Protein AF-A0A1H3DHN5-F1 (afdb_monomer_lite)

Foldseek 3Di:
DDDDDDDDDDDDDDDDDDDPDDDDDDDDDDDDDDDDDDDDDDPPPPPPPPDPDPPPPPPPPPPPPCPPQVVLLVVLLVVLLVLLCVVLVDDDDPCLCQLQVLLVCVVVVHDQADCLALNSVSSVVLVVVCVVVVLVVVDPDSSNSSSVVLSVLLSLLLVLQLLLCVLVVHGSNRSSVSSNVSSVVCVPDPCSVSSALLSLLSNLQSQLSSLLSDPDHDVVSVVSSVVSNVSSCSNPVCVLQVVLQVVLVCLCVCVNPVPDDNVVSNVSSVVSNVVSVVSVVPDDD

Structure (mmCIF, N/CA/C/O backbone):
data_AF-A0A1H3DHN5-F1
#
_entry.id   AF-A0A1H3DHN5-F1
#
loop_
_atom_site.group_PDB
_atom_site.id
_atom_site.type_symbol
_atom_site.label_atom_id
_atom_site.label_alt_id
_atom_site.label_comp_id
_atom_site.label_asym_id
_atom_site.label_entity_id
_atom_site.label_seq_id
_atom_site.pdbx_PDB_ins_code
_atom_site.Cartn_x
_atom_site.Cartn_y
_atom_site.Cartn_z
_atom_site.occupancy
_atom_site.B_iso_or_equiv
_atom_site.auth_seq_id
_atom_site.auth_comp_id
_atom_site.auth_asym_id
_atom_site.auth_atom_id
_atom_site.pdbx_PDB_model_num
ATOM 1 N N . MET A 1 1 ? -27.569 25.143 59.010 1.00 43.50 1 MET A N 1
ATOM 2 C CA . MET A 1 1 ? -27.867 25.006 60.448 1.00 43.50 1 MET A CA 1
ATOM 3 C C . MET A 1 1 ? -28.011 23.512 60.723 1.00 43.50 1 MET A C 1
ATOM 5 O O . MET A 1 1 ? -28.915 22.921 60.146 1.00 43.50 1 MET A O 1
ATOM 9 N N . PRO A 1 2 ? -27.039 22.881 61.400 1.00 52.53 2 PRO A N 1
ATOM 10 C CA . PRO A 1 2 ? -26.996 21.437 61.635 1.00 52.53 2 PRO A CA 1
ATOM 11 C C . PRO A 1 2 ? -27.651 21.083 62.979 1.00 52.53 2 PRO A C 1
ATOM 13 O O . PRO A 1 2 ? -27.527 21.869 63.912 1.00 52.53 2 PRO A O 1
ATOM 16 N N . ASP A 1 3 ? -28.270 19.905 63.101 1.00 43.44 3 ASP A N 1
ATOM 17 C CA . ASP A 1 3 ? -28.419 19.248 64.408 1.00 43.44 3 ASP A CA 1
ATOM 18 C C . ASP A 1 3 ? -28.458 17.701 64.272 1.00 43.44 3 ASP A C 1
ATOM 20 O O . ASP A 1 3 ? -28.951 17.201 63.255 1.00 43.44 3 ASP A O 1
ATOM 24 N N . PRO A 1 4 ? -27.874 16.939 65.224 1.00 61.16 4 PRO A N 1
ATOM 25 C CA . PRO A 1 4 ? -27.424 15.561 65.055 1.00 61.16 4 PRO A CA 1
ATOM 26 C C . PRO A 1 4 ? -28.148 14.542 65.972 1.00 61.16 4 PRO A C 1
ATOM 28 O O . PRO A 1 4 ? -28.959 14.896 66.815 1.00 61.16 4 PRO A O 1
ATOM 31 N N . ARG A 1 5 ? -27.698 13.277 65.888 1.00 46.41 5 ARG A N 1
ATOM 32 C CA . ARG A 1 5 ? -27.786 12.192 66.900 1.00 46.41 5 ARG A CA 1
ATOM 33 C C . ARG A 1 5 ? -29.125 11.458 67.098 1.00 46.41 5 ARG A C 1
ATOM 35 O O . ARG A 1 5 ? -29.987 11.887 67.845 1.00 46.41 5 ARG A O 1
ATOM 42 N N . ALA A 1 6 ? -29.144 10.212 66.623 1.00 52.75 6 ALA A N 1
ATOM 43 C CA . ALA A 1 6 ? -29.396 8.992 67.411 1.00 52.75 6 ALA A CA 1
ATOM 44 C C . ALA A 1 6 ? -28.904 7.817 66.535 1.00 52.75 6 ALA A C 1
ATOM 46 O O . ALA A 1 6 ? -29.265 7.739 65.371 1.00 52.75 6 ALA A O 1
ATOM 47 N N . GLY A 1 7 ? -27.961 6.955 66.915 1.00 46.00 7 GLY A N 1
ATOM 48 C CA . GLY A 1 7 ? -27.836 6.266 68.192 1.00 46.00 7 GLY A CA 1
ATOM 49 C C . GLY A 1 7 ? -28.363 4.838 68.018 1.00 46.00 7 GLY A C 1
ATOM 50 O O . GLY A 1 7 ? -29.444 4.539 68.503 1.00 46.00 7 GLY A O 1
ATOM 51 N N . VAL A 1 8 ? -27.640 3.975 67.291 1.00 57.59 8 VAL A N 1
ATOM 52 C CA . VAL A 1 8 ? -27.945 2.534 67.218 1.00 57.59 8 VAL A CA 1
ATOM 53 C C . VAL A 1 8 ? -26.717 1.770 67.688 1.00 57.59 8 VAL A C 1
ATOM 55 O O . VAL A 1 8 ? -25.696 1.689 67.008 1.00 57.59 8 VAL A O 1
ATOM 58 N N . THR A 1 9 ? -26.820 1.294 68.922 1.00 57.09 9 THR A N 1
ATOM 59 C CA . THR A 1 9 ? -25.839 0.488 69.637 1.00 57.09 9 THR A CA 1
ATOM 60 C C . THR A 1 9 ? -25.905 -0.978 69.219 1.00 57.09 9 THR A C 1
ATOM 62 O O . THR A 1 9 ? -26.956 -1.500 68.854 1.00 57.09 9 THR A O 1
ATOM 65 N N . ALA A 1 10 ? -24.739 -1.614 69.297 1.00 49.34 10 ALA A N 1
ATOM 66 C CA . ALA A 1 10 ? -24.429 -2.984 68.928 1.00 49.34 10 ALA A CA 1
ATOM 67 C C . ALA A 1 10 ? -25.318 -4.050 69.592 1.00 49.34 10 ALA A C 1
ATOM 69 O O . ALA A 1 10 ? -25.600 -3.987 70.787 1.00 49.34 10 ALA A O 1
ATOM 70 N N . SER A 1 11 ? -25.667 -5.078 68.813 1.00 54.75 11 SER A N 1
ATOM 71 C CA . SER A 1 11 ? -26.186 -6.355 69.304 1.00 54.75 11 SER A CA 1
ATOM 72 C C . SER A 1 11 ? -25.097 -7.413 69.129 1.00 54.75 11 SER A C 1
ATOM 74 O O . SER A 1 11 ? -24.808 -7.867 68.023 1.00 54.75 11 SER A O 1
ATOM 76 N N . THR A 1 12 ? -24.437 -7.735 70.238 1.00 50.50 12 THR A N 1
ATOM 77 C CA . THR A 1 12 ? -23.421 -8.781 70.356 1.00 50.50 12 THR A CA 1
ATOM 78 C C . THR A 1 12 ? -24.142 -10.095 70.648 1.00 50.50 12 THR A C 1
ATOM 80 O O . THR A 1 12 ? -24.482 -10.375 71.795 1.00 50.50 12 THR A O 1
ATOM 83 N N . ALA A 1 13 ? -24.428 -10.883 69.613 1.00 54.12 13 ALA A N 1
ATOM 84 C CA . ALA A 1 13 ? -24.977 -12.227 69.771 1.00 54.12 13 ALA A CA 1
ATOM 85 C C . ALA A 1 13 ? -23.841 -13.196 70.140 1.00 54.12 13 ALA A C 1
ATOM 87 O O . ALA A 1 13 ? -22.987 -13.515 69.311 1.00 54.12 13 ALA A O 1
ATOM 88 N N . GLY A 1 14 ? -23.804 -13.614 71.407 1.00 56.34 14 GLY A N 1
ATOM 89 C CA . GLY A 1 14 ? -22.972 -14.725 71.865 1.00 56.34 14 GLY A CA 1
ATOM 90 C C . GLY A 1 14 ? -23.537 -16.064 71.366 1.00 56.34 14 GLY A C 1
ATOM 91 O O . GLY A 1 14 ? -24.757 -16.194 71.271 1.00 56.34 14 GLY A O 1
ATOM 92 N N . PRO A 1 15 ? -22.689 -17.046 71.016 1.00 67.00 15 PRO A N 1
ATOM 93 C CA . PRO A 1 15 ? -23.151 -18.358 70.580 1.00 67.00 15 PRO A CA 1
ATOM 94 C C . PRO A 1 15 ? -23.730 -19.168 71.748 1.00 67.00 15 PRO A C 1
ATOM 96 O O . PRO A 1 15 ? -23.136 -19.243 72.825 1.00 67.00 15 PRO A O 1
ATOM 99 N N . ASP A 1 16 ? -24.886 -19.777 71.487 1.00 61.75 16 ASP A N 1
ATOM 100 C CA . ASP A 1 16 ? -25.610 -20.679 72.380 1.00 61.75 16 ASP A CA 1
ATOM 101 C C . ASP A 1 16 ? -24.752 -21.867 72.863 1.00 61.75 16 ASP A C 1
ATOM 103 O O . ASP A 1 16 ? -23.950 -22.419 72.098 1.00 61.75 16 ASP A O 1
ATOM 107 N N . PRO A 1 17 ? -24.943 -22.318 74.116 1.00 68.56 17 PRO A N 1
ATOM 108 C CA . PRO A 1 17 ? -24.326 -23.530 74.634 1.00 68.56 17 PRO A CA 1
ATOM 109 C C . PRO A 1 17 ? -24.887 -24.784 73.943 1.00 68.56 17 PRO A C 1
ATOM 111 O O . PRO A 1 17 ? -26.095 -24.967 73.804 1.00 68.56 17 PRO A O 1
ATOM 114 N N . LEU A 1 18 ? -23.980 -25.671 73.528 1.00 68.62 18 LEU A N 1
ATOM 115 C CA . LEU A 1 18 ? -24.297 -26.955 72.903 1.00 68.62 18 LEU A CA 1
ATOM 116 C C . LEU A 1 18 ? -25.077 -27.892 73.852 1.00 68.62 18 LEU A C 1
ATOM 118 O O . LEU A 1 18 ? -24.839 -27.885 75.062 1.00 68.62 18 LEU A O 1
ATOM 122 N N . PRO A 1 19 ? -25.967 -28.743 73.308 1.00 69.00 19 PRO A N 1
ATOM 123 C CA . PRO A 1 19 ? -26.781 -29.672 74.084 1.00 69.00 19 PRO A CA 1
ATOM 124 C C . PRO A 1 19 ? -25.952 -30.806 74.725 1.00 69.00 19 PRO A C 1
ATOM 126 O O . PRO A 1 19 ? -25.008 -31.314 74.112 1.00 69.00 19 PRO A O 1
ATOM 129 N N . PRO A 1 20 ? -26.320 -31.259 75.938 1.00 58.81 20 PRO A N 1
ATOM 130 C CA . PRO A 1 20 ? -25.684 -32.390 76.604 1.00 58.81 20 PRO A CA 1
ATOM 131 C C . PRO A 1 20 ? -26.164 -33.710 75.982 1.00 58.81 20 PRO A C 1
ATOM 133 O O . PRO A 1 20 ? -27.366 -33.933 75.858 1.00 58.81 20 PRO A O 1
ATOM 136 N N . GLY A 1 21 ? -25.239 -34.604 75.613 1.00 63.56 21 GLY A N 1
ATOM 137 C CA . GLY A 1 21 ? -25.619 -35.961 75.190 1.00 63.56 21 GLY A CA 1
ATOM 138 C C . GLY A 1 21 ? -24.705 -36.706 74.217 1.00 63.56 21 GLY A C 1
ATOM 139 O O . GLY A 1 21 ? -25.134 -37.726 73.687 1.00 63.56 21 GLY A O 1
ATOM 140 N N . LEU A 1 22 ? -23.472 -36.260 73.956 1.00 61.62 22 LEU A N 1
ATOM 141 C CA . LEU A 1 22 ? -22.560 -37.055 73.127 1.00 61.62 22 LEU A CA 1
ATOM 142 C C . LEU A 1 22 ? -21.873 -38.160 73.954 1.00 61.62 22 LEU A C 1
ATOM 144 O O . LEU A 1 22 ? -21.383 -37.882 75.052 1.00 61.62 22 LEU A O 1
ATOM 148 N N . PRO A 1 23 ? -21.829 -39.407 73.449 1.00 59.47 23 PRO A N 1
ATOM 149 C CA . PRO A 1 23 ? -21.189 -40.523 74.132 1.00 59.47 23 PRO A CA 1
ATOM 150 C C . PRO A 1 23 ? -19.688 -40.273 74.298 1.00 59.47 23 PRO A C 1
ATOM 152 O O . PRO A 1 23 ? -18.987 -39.880 73.365 1.00 59.47 23 PRO A O 1
ATOM 155 N N . GLN A 1 24 ? -19.206 -40.512 75.515 1.00 57.47 24 GLN A N 1
ATOM 156 C CA . GLN A 1 24 ? -17.802 -40.415 75.889 1.00 57.47 24 GLN A CA 1
ATOM 157 C C . GLN A 1 24 ? -16.982 -41.436 75.087 1.00 57.47 24 GLN A C 1
ATOM 159 O O . GLN A 1 24 ? -17.184 -42.643 75.211 1.00 57.47 24 GLN A O 1
ATOM 164 N N . TYR A 1 25 ? -16.052 -40.952 74.263 1.00 59.94 25 TYR A N 1
ATOM 165 C CA . TYR A 1 25 ? -15.060 -41.788 73.594 1.00 59.94 25 TYR A CA 1
ATOM 166 C C . TYR A 1 25 ? -14.040 -42.271 74.631 1.00 59.94 25 TYR A C 1
ATOM 168 O O . TYR A 1 25 ? -13.183 -41.510 75.083 1.00 59.94 25 TYR A O 1
ATOM 176 N N . THR A 1 26 ? -14.147 -43.532 75.038 1.00 56.69 26 THR A N 1
ATOM 177 C CA . THR A 1 26 ? -13.128 -44.212 75.838 1.00 56.69 26 THR A CA 1
ATOM 178 C C . THR A 1 26 ? -11.953 -44.604 74.935 1.00 56.69 26 THR A C 1
ATOM 180 O O . THR A 1 26 ? -12.154 -45.273 73.918 1.00 56.69 26 THR A O 1
ATOM 183 N N . PRO A 1 27 ? -10.709 -44.216 75.269 1.00 54.19 27 PRO A N 1
ATOM 184 C CA . PRO A 1 27 ? -9.545 -44.617 74.495 1.00 54.19 27 PRO A CA 1
ATOM 185 C C . PRO A 1 27 ? -9.319 -46.119 74.686 1.00 54.19 27 PRO A C 1
ATOM 187 O O . PRO A 1 27 ? -9.024 -46.596 75.782 1.00 54.19 27 PRO A O 1
ATOM 190 N N . ARG A 1 28 ? -9.487 -46.884 73.606 1.00 54.06 28 ARG A N 1
ATOM 191 C CA . ARG A 1 28 ? -9.198 -48.317 73.582 1.00 54.06 28 ARG A CA 1
ATOM 192 C C . ARG A 1 28 ? -7.684 -48.503 73.641 1.00 54.06 28 ARG A C 1
ATOM 194 O O . ARG A 1 28 ? -6.979 -48.179 72.688 1.00 54.06 28 ARG A O 1
ATOM 201 N N . HIS A 1 29 ? -7.203 -48.996 74.778 1.00 51.88 29 HIS A N 1
ATOM 202 C CA . HIS A 1 29 ? -5.819 -49.407 74.965 1.00 51.88 29 HIS A CA 1
ATOM 203 C C . HIS A 1 29 ? -5.394 -50.398 73.874 1.00 51.88 29 HIS A C 1
ATOM 205 O O . HIS A 1 29 ? -6.105 -51.353 73.561 1.00 51.88 29 HIS A O 1
ATOM 211 N N . ALA A 1 30 ? -4.233 -50.108 73.292 1.00 52.69 30 ALA A N 1
ATOM 212 C CA . ALA A 1 30 ? -3.601 -50.834 72.207 1.00 52.69 30 ALA A CA 1
ATOM 213 C C . ALA A 1 30 ? -3.297 -52.292 72.583 1.00 52.69 30 ALA A C 1
ATOM 215 O O . ALA A 1 30 ? -2.633 -52.550 73.587 1.00 52.69 30 ALA A O 1
ATOM 216 N N . GLN A 1 31 ? -3.720 -53.231 71.733 1.00 54.16 31 GLN A N 1
ATOM 217 C CA . GLN A 1 31 ? -3.047 -54.521 71.605 1.00 54.16 31 GLN A CA 1
ATOM 218 C C . GLN A 1 31 ? -1.991 -54.409 70.494 1.00 54.16 31 GLN A C 1
ATOM 220 O O . GLN A 1 31 ? -2.316 -53.905 69.418 1.00 54.16 31 GLN A O 1
ATOM 225 N N . PRO A 1 32 ? -0.742 -54.843 70.735 1.00 61.03 32 PRO A N 1
ATOM 226 C CA . PRO A 1 32 ? 0.283 -54.912 69.707 1.00 61.03 32 PRO A CA 1
ATOM 227 C C . PRO A 1 32 ? 0.051 -56.160 68.848 1.00 61.03 32 PRO A C 1
ATOM 229 O O . PRO A 1 32 ? 0.074 -57.280 69.353 1.00 61.03 32 PRO A O 1
ATOM 232 N N . GLU A 1 33 ? -0.166 -55.956 67.554 1.00 50.19 33 GLU A N 1
ATOM 233 C CA . GLU A 1 33 ? -0.266 -57.015 66.548 1.00 50.19 33 GLU A CA 1
ATOM 234 C C . GLU A 1 33 ? 0.621 -56.681 65.333 1.00 50.19 33 GLU A C 1
ATOM 236 O O . GLU A 1 33 ? 1.046 -55.534 65.170 1.00 50.19 33 GLU A O 1
ATOM 241 N N . PRO A 1 34 ? 1.013 -57.706 64.562 1.00 57.94 34 PRO A N 1
ATOM 242 C CA . PRO A 1 34 ? 2.409 -58.019 64.292 1.00 57.94 34 PRO A CA 1
ATOM 243 C C . PRO A 1 34 ? 2.973 -57.305 63.063 1.00 57.94 34 PRO A C 1
ATOM 245 O O . PRO A 1 34 ? 2.265 -56.975 62.117 1.00 57.94 34 PRO A O 1
ATOM 248 N N . GLU A 1 35 ? 4.289 -57.114 63.102 1.00 57.62 35 GLU A N 1
ATOM 249 C CA . GLU A 1 35 ? 5.120 -56.470 62.090 1.00 57.62 35 GLU A CA 1
ATOM 250 C C . GLU A 1 35 ? 4.892 -57.069 60.681 1.00 57.62 35 GLU A C 1
ATOM 252 O O . GLU A 1 35 ? 5.218 -58.239 60.443 1.00 57.62 35 GLU A O 1
ATOM 257 N N . PRO A 1 36 ? 4.321 -56.301 59.730 1.00 63.19 36 PRO A N 1
ATOM 258 C CA . PRO A 1 36 ? 4.133 -56.760 58.366 1.00 63.19 36 PRO A CA 1
ATOM 259 C C . PRO A 1 36 ? 5.463 -56.712 57.609 1.00 63.19 36 PRO A C 1
ATOM 261 O O . PRO A 1 36 ? 6.105 -55.673 57.454 1.00 63.19 36 PRO A O 1
ATOM 264 N N . LYS A 1 37 ? 5.854 -57.888 57.129 1.00 61.03 37 LYS A N 1
ATOM 265 C CA . LYS A 1 37 ? 6.964 -58.143 56.211 1.00 61.03 37 LYS A CA 1
ATOM 266 C C . LYS A 1 37 ? 6.849 -57.214 54.983 1.00 61.03 37 LYS A C 1
ATOM 268 O O . LYS A 1 37 ? 5.757 -57.113 54.429 1.00 61.03 37 LYS A O 1
ATOM 273 N N . PRO A 1 38 ? 7.924 -56.536 54.538 1.00 64.88 38 PRO A N 1
ATOM 274 C CA . PRO A 1 38 ? 7.859 -55.651 53.381 1.00 64.88 38 PRO A CA 1
ATOM 275 C C . PRO A 1 38 ? 7.698 -56.478 52.103 1.00 64.88 38 PRO A C 1
ATOM 277 O O . PRO A 1 38 ? 8.661 -57.042 51.579 1.00 64.88 38 PRO A O 1
ATOM 280 N N . ASP A 1 39 ? 6.462 -56.559 51.619 1.00 61.56 39 ASP A N 1
ATOM 281 C CA . ASP A 1 39 ? 6.151 -57.096 50.305 1.00 61.56 39 ASP A CA 1
ATOM 282 C C . ASP A 1 39 ? 6.712 -56.162 49.226 1.00 61.56 39 ASP A C 1
ATOM 284 O O . ASP A 1 39 ? 6.549 -54.939 49.255 1.00 61.56 39 ASP A O 1
ATOM 288 N N . ALA A 1 40 ? 7.429 -56.765 48.281 1.00 64.50 40 ALA A N 1
ATOM 289 C CA . ALA A 1 40 ? 7.995 -56.100 47.119 1.00 64.50 40 ALA A CA 1
ATOM 290 C C . ALA A 1 40 ? 6.915 -55.318 46.339 1.00 64.50 40 ALA A C 1
ATOM 292 O O . ALA A 1 40 ? 5.766 -55.763 46.275 1.00 64.50 40 ALA A O 1
ATOM 293 N N . PRO A 1 41 ? 7.263 -54.180 45.704 1.00 59.59 41 PRO A N 1
ATOM 294 C CA . PRO A 1 41 ? 6.302 -53.376 44.961 1.00 59.59 41 PRO A CA 1
ATOM 295 C C . PRO A 1 41 ? 5.650 -54.204 43.847 1.00 59.59 41 PRO A C 1
ATOM 297 O O . PRO A 1 41 ? 6.301 -54.650 42.900 1.00 59.59 41 PRO A O 1
ATOM 300 N N . SER A 1 42 ? 4.341 -54.400 43.990 1.00 54.78 42 SER A N 1
ATOM 301 C CA . SER A 1 42 ? 3.471 -55.028 43.006 1.00 54.78 42 SER A CA 1
ATOM 302 C C . SER A 1 42 ? 3.491 -54.224 41.704 1.00 54.78 42 SER A C 1
ATOM 304 O O . SER A 1 42 ? 3.083 -53.066 41.654 1.00 54.78 42 SER A O 1
ATOM 306 N N . VAL A 1 43 ? 3.942 -54.859 40.623 1.00 59.66 43 VAL A N 1
ATOM 307 C CA . VAL A 1 43 ? 4.007 -54.302 39.256 1.00 59.66 43 VAL A CA 1
ATOM 308 C C . VAL A 1 43 ? 2.602 -54.162 38.625 1.00 59.66 43 VAL A C 1
ATOM 310 O O . VAL A 1 43 ? 2.461 -53.774 37.468 1.00 59.66 43 VAL A O 1
ATOM 313 N N . ALA A 1 44 ? 1.533 -54.448 39.376 1.00 56.06 44 ALA A N 1
ATOM 314 C CA . ALA A 1 44 ? 0.154 -54.426 38.888 1.00 56.06 44 ALA A CA 1
ATOM 315 C C . ALA A 1 44 ? -0.506 -53.028 38.872 1.00 56.06 44 ALA A C 1
ATOM 317 O O . ALA A 1 44 ? -1.556 -52.873 38.253 1.00 56.06 44 ALA A O 1
ATOM 318 N N . ASP A 1 45 ? 0.120 -52.000 39.458 1.00 51.31 45 ASP A N 1
ATOM 319 C CA . ASP A 1 45 ? -0.430 -50.630 39.516 1.00 51.31 45 ASP A CA 1
ATOM 320 C C . ASP A 1 45 ? -0.005 -49.711 38.354 1.00 51.31 45 ASP A C 1
ATOM 322 O O . ASP A 1 45 ? -0.212 -48.498 38.384 1.00 51.31 45 ASP A O 1
ATOM 326 N N . LEU A 1 46 ? 0.507 -50.271 37.255 1.00 53.91 46 LEU A N 1
ATOM 327 C CA . LEU A 1 46 ? 0.640 -49.547 35.983 1.00 53.91 46 LEU A CA 1
ATOM 328 C C . LEU A 1 46 ? -0.645 -49.632 35.146 1.00 53.91 46 LEU A C 1
ATOM 330 O O . LEU A 1 46 ? -0.594 -49.783 33.927 1.00 53.91 46 LEU A O 1
ATOM 334 N N . SER A 1 47 ? -1.810 -49.515 35.784 1.00 57.28 47 SER A N 1
ATOM 335 C CA . SER A 1 47 ? -3.036 -49.177 35.063 1.00 57.28 47 SER A CA 1
ATOM 336 C C . SER A 1 47 ? -3.006 -47.672 34.792 1.00 57.28 47 SER A C 1
ATOM 338 O O . SER A 1 47 ? -3.143 -46.888 35.732 1.00 57.28 47 SER A O 1
ATOM 340 N N . PRO A 1 48 ? -2.795 -47.218 33.542 1.00 57.34 48 PRO A N 1
ATOM 341 C CA . PRO A 1 48 ? -2.805 -45.799 33.245 1.00 57.34 48 PRO A CA 1
ATOM 342 C C . PRO A 1 48 ? -4.201 -45.269 33.558 1.00 57.34 48 PRO A C 1
ATOM 344 O O . PRO A 1 48 ? -5.161 -45.598 32.860 1.00 57.34 48 PRO A O 1
ATOM 347 N N . SER A 1 49 ? -4.304 -44.452 34.608 1.00 58.72 49 SER A N 1
ATOM 348 C CA . SER A 1 49 ? -5.480 -43.640 34.901 1.00 58.72 49 SER A CA 1
ATOM 349 C C . SER A 1 49 ? -5.987 -43.037 33.599 1.00 58.72 49 SER A C 1
ATOM 351 O O . SER A 1 49 ? -5.347 -42.163 33.007 1.00 58.72 49 SER A O 1
ATOM 353 N N . ALA A 1 50 ? -7.134 -43.533 33.136 1.00 62.16 50 ALA A N 1
ATOM 354 C CA . ALA A 1 50 ? -7.862 -43.012 31.993 1.00 62.16 50 ALA A CA 1
ATOM 355 C C . ALA A 1 50 ? -8.486 -41.665 32.384 1.00 62.16 50 ALA A C 1
ATOM 357 O O . ALA A 1 50 ? -9.702 -41.500 32.437 1.00 62.16 50 ALA A O 1
ATOM 358 N N . GLY A 1 51 ? -7.632 -40.687 32.691 1.00 62.12 51 GLY A N 1
ATOM 359 C CA . GLY A 1 51 ? -8.021 -39.294 32.755 1.00 62.12 51 GLY A CA 1
ATOM 360 C C . GLY A 1 51 ? -8.608 -38.890 31.399 1.00 62.12 51 GLY A C 1
ATOM 361 O O . GLY A 1 51 ? -8.198 -39.439 30.366 1.00 62.12 51 GLY A O 1
ATOM 362 N N . PRO A 1 52 ? -9.568 -37.953 31.361 1.00 62.25 52 PRO A N 1
ATOM 363 C CA . PRO A 1 52 ? -10.119 -37.457 30.111 1.00 62.25 52 PRO A CA 1
ATOM 364 C C . PRO A 1 52 ? -8.970 -36.966 29.232 1.00 62.25 52 PRO A C 1
ATOM 366 O O . PRO A 1 52 ? -8.369 -35.926 29.502 1.00 62.25 52 PRO A O 1
ATOM 369 N N . ARG A 1 53 ? -8.628 -37.732 28.189 1.00 61.16 53 ARG A N 1
ATOM 370 C CA . ARG A 1 53 ? -7.631 -37.301 27.209 1.00 61.16 53 ARG A CA 1
ATOM 371 C C . ARG A 1 53 ? -8.091 -35.937 26.691 1.00 61.16 53 ARG A C 1
ATOM 373 O O . ARG A 1 53 ? -9.240 -35.853 26.241 1.00 61.16 53 ARG A O 1
ATOM 380 N N . PRO A 1 54 ? -7.258 -34.882 26.743 1.00 56.75 54 PRO A N 1
ATOM 381 C CA . PRO A 1 54 ? -7.604 -33.602 26.154 1.00 56.75 54 PRO A CA 1
ATOM 382 C C . PRO A 1 54 ? -7.843 -33.845 24.668 1.00 56.75 54 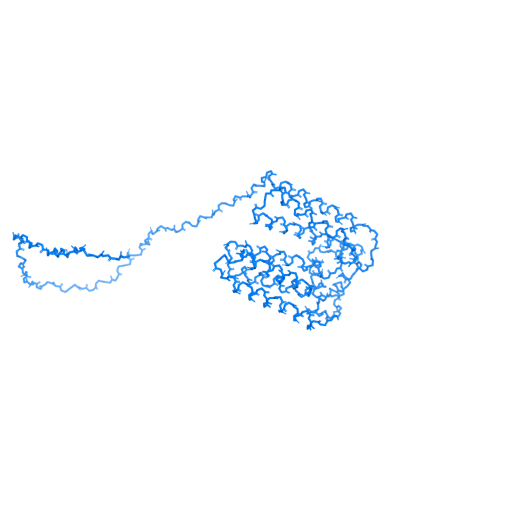PRO A C 1
ATOM 384 O O . PRO A 1 54 ? -6.920 -34.046 23.880 1.00 56.75 54 PRO A O 1
ATOM 387 N N . ARG A 1 55 ? -9.121 -33.907 24.284 1.00 57.62 55 ARG A N 1
ATOM 388 C CA . ARG A 1 55 ? -9.526 -33.958 22.887 1.00 57.62 55 ARG A CA 1
ATOM 389 C C . ARG A 1 55 ? -9.114 -32.614 22.316 1.00 57.62 55 ARG A C 1
ATOM 391 O O . ARG A 1 55 ? -9.834 -31.628 22.473 1.00 57.62 55 ARG A O 1
ATOM 398 N N . HIS A 1 56 ? -7.944 -32.574 21.682 1.00 49.62 56 HIS A N 1
ATOM 399 C CA . HIS A 1 56 ? -7.586 -31.523 20.747 1.00 49.62 56 HIS A CA 1
ATOM 400 C C . HIS A 1 56 ? -8.673 -31.518 19.679 1.00 49.62 56 HIS A C 1
ATOM 402 O O . HIS A 1 56 ? -8.651 -32.280 18.715 1.00 49.62 56 HIS A O 1
ATOM 408 N N . ARG A 1 57 ? -9.694 -30.694 19.918 1.00 52.25 57 ARG A N 1
ATOM 409 C CA . ARG A 1 57 ? -10.733 -30.366 18.961 1.00 52.25 57 ARG A CA 1
ATOM 410 C C . ARG A 1 57 ? -9.992 -29.590 17.884 1.00 52.25 57 ARG A C 1
ATOM 412 O O . ARG A 1 57 ? -9.837 -28.376 17.991 1.00 52.25 57 ARG A O 1
ATOM 419 N N . ALA A 1 58 ? -9.452 -30.315 16.907 1.00 52.06 58 ALA A N 1
ATOM 420 C CA . ALA A 1 58 ? -9.064 -29.757 15.630 1.00 52.06 58 ALA A CA 1
ATOM 421 C C . ALA A 1 58 ? -10.323 -29.054 15.128 1.00 52.06 58 ALA A C 1
ATOM 423 O O . ALA A 1 58 ? -11.290 -29.694 14.712 1.00 52.06 58 ALA A O 1
ATOM 424 N N . GLY A 1 59 ? -10.381 -27.742 15.361 1.00 51.28 59 GLY A N 1
ATOM 425 C CA . GLY A 1 59 ? -11.483 -26.910 14.932 1.00 51.28 59 GLY A CA 1
ATOM 426 C C . GLY A 1 59 ? -11.558 -27.096 13.435 1.00 51.28 59 GLY A C 1
ATOM 427 O O . GLY A 1 59 ? -10.647 -26.662 12.735 1.00 51.28 59 GLY A O 1
ATOM 428 N N . GLY A 1 60 ? -12.585 -27.819 12.980 1.00 43.94 60 GLY A N 1
ATOM 429 C CA . GLY A 1 60 ? -12.801 -28.077 11.568 1.00 43.94 60 GLY A CA 1
ATOM 430 C C . GLY A 1 60 ? -12.631 -26.763 10.830 1.00 43.94 60 GLY A C 1
ATOM 431 O O . GLY A 1 60 ? -13.269 -25.767 11.189 1.00 43.94 60 GLY A O 1
ATOM 432 N N . SER A 1 61 ? -11.704 -26.746 9.876 1.00 53.84 61 SER A N 1
ATOM 433 C CA . SER A 1 61 ? -11.445 -25.607 9.016 1.00 53.84 61 SER A CA 1
ATOM 434 C C . SER A 1 61 ? -12.715 -25.346 8.217 1.00 53.84 61 SER A C 1
ATOM 436 O O . SER A 1 61 ? -12.921 -25.853 7.118 1.00 53.84 61 SER A O 1
ATOM 438 N N . ARG A 1 62 ? -13.622 -24.555 8.799 1.00 53.31 62 ARG A N 1
ATOM 439 C CA . ARG A 1 62 ? -14.695 -23.924 8.048 1.00 53.31 62 ARG A CA 1
ATOM 440 C C . ARG A 1 62 ? -13.983 -23.020 7.062 1.00 53.31 62 ARG A C 1
ATOM 442 O O . ARG A 1 62 ? -13.517 -21.944 7.437 1.00 53.31 62 ARG A O 1
ATOM 449 N N . LEU A 1 63 ? -13.851 -23.499 5.827 1.00 55.66 63 LEU A N 1
ATOM 450 C CA . LEU A 1 63 ? -13.518 -22.657 4.691 1.00 55.66 63 LEU A CA 1
ATOM 451 C C . LEU A 1 63 ? -14.390 -21.404 4.823 1.00 55.66 63 LEU A C 1
ATOM 453 O O . LEU A 1 63 ? -15.612 -21.539 4.970 1.00 55.66 63 LEU A O 1
ATOM 457 N N . PRO A 1 64 ? -13.793 -20.203 4.897 1.00 57.94 64 PRO A N 1
ATOM 458 C CA . PRO A 1 64 ? -14.568 -18.991 5.057 1.00 57.94 64 PRO A CA 1
ATOM 459 C C . PRO A 1 64 ? -15.484 -18.894 3.842 1.00 57.94 64 PRO A C 1
ATOM 461 O O . PRO A 1 64 ? -15.009 -18.695 2.726 1.00 57.94 64 PRO A O 1
ATOM 464 N N . ARG A 1 65 ? -16.796 -19.080 4.043 1.00 57.19 65 ARG A N 1
ATOM 465 C CA . ARG A 1 65 ? -17.783 -18.743 3.018 1.00 57.19 65 ARG A CA 1
ATOM 466 C C . ARG A 1 65 ? -17.559 -17.272 2.701 1.00 57.19 65 ARG A C 1
ATOM 468 O O . ARG A 1 65 ? -17.760 -16.417 3.563 1.00 57.19 65 ARG A O 1
ATOM 475 N N . ILE A 1 66 ? -17.078 -17.001 1.494 1.00 61.78 66 ILE A N 1
ATOM 476 C CA . ILE A 1 66 ? -17.016 -15.654 0.944 1.00 61.78 66 ILE A CA 1
ATOM 477 C C . ILE A 1 66 ? -18.482 -15.251 0.773 1.00 61.78 66 ILE A C 1
ATOM 479 O O . ILE A 1 66 ? -19.143 -15.688 -0.163 1.00 61.78 66 ILE A O 1
ATOM 483 N N . GLY A 1 67 ? -19.030 -14.550 1.768 1.00 68.31 67 GLY A N 1
ATOM 484 C CA . GLY A 1 67 ? -20.396 -14.038 1.704 1.00 68.31 67 GLY A CA 1
ATOM 485 C C . GLY A 1 67 ? -20.531 -13.057 0.543 1.00 68.31 67 GLY A C 1
ATOM 486 O O . GLY A 1 67 ? -19.538 -12.447 0.142 1.00 68.31 67 GLY A O 1
ATOM 487 N N . ALA A 1 68 ? -21.750 -12.888 0.026 1.00 71.38 68 ALA A N 1
ATOM 488 C CA . ALA A 1 68 ? -22.059 -11.892 -1.006 1.00 71.38 68 ALA A CA 1
ATOM 489 C C . ALA A 1 68 ? -21.539 -10.485 -0.633 1.00 71.38 68 ALA A C 1
ATOM 491 O O . ALA A 1 68 ? -21.101 -9.724 -1.489 1.00 71.38 68 ALA A O 1
ATOM 492 N N . ASP A 1 69 ? -21.464 -10.203 0.663 1.00 73.62 69 ASP A N 1
ATOM 493 C CA . ASP A 1 69 ? -20.881 -9.013 1.287 1.00 73.62 69 ASP A CA 1
ATOM 494 C C . ASP A 1 69 ? -19.430 -8.724 0.847 1.00 73.62 69 ASP A C 1
ATOM 496 O O . ASP A 1 69 ? -19.030 -7.577 0.664 1.00 73.62 69 ASP A O 1
ATOM 500 N N . ALA A 1 70 ? -18.622 -9.753 0.582 1.00 84.81 70 ALA A N 1
ATOM 501 C CA . ALA A 1 70 ? -17.238 -9.581 0.138 1.00 84.81 70 ALA A CA 1
ATOM 502 C C . ALA A 1 70 ? -17.104 -9.206 -1.350 1.00 84.81 70 ALA A C 1
ATOM 504 O O . ALA A 1 70 ? -16.002 -8.852 -1.776 1.00 84.81 70 ALA A O 1
ATOM 505 N N . LEU A 1 71 ? -18.187 -9.266 -2.136 1.00 90.25 71 LEU A N 1
ATOM 506 C CA . LEU A 1 71 ? -18.147 -9.005 -3.579 1.00 90.25 71 LEU A CA 1
ATOM 507 C C . LEU A 1 71 ? -17.826 -7.544 -3.892 1.00 90.25 71 LEU A C 1
ATOM 509 O O . LEU A 1 71 ? -17.028 -7.282 -4.782 1.00 90.25 71 LEU A O 1
ATOM 513 N N . TRP A 1 72 ? -18.389 -6.601 -3.137 1.00 91.69 72 TRP A N 1
ATOM 514 C CA . TRP A 1 72 ? -18.150 -5.166 -3.323 1.00 91.69 72 TRP A CA 1
ATOM 515 C C . TRP A 1 72 ? -16.679 -4.762 -3.169 1.00 91.69 72 TRP A C 1
ATOM 517 O O . TRP A 1 72 ? -16.108 -4.196 -4.104 1.00 91.69 72 TRP A O 1
ATOM 527 N N . PRO A 1 73 ? -16.018 -5.044 -2.033 1.00 89.62 73 PRO A N 1
ATOM 528 C CA . PRO A 1 73 ? -14.611 -4.704 -1.881 1.00 89.62 73 PRO A CA 1
ATOM 529 C C . PRO A 1 73 ? -13.711 -5.521 -2.813 1.00 89.62 73 PRO A C 1
ATOM 531 O O . PRO A 1 73 ? -12.694 -5.004 -3.263 1.00 89.62 73 PRO A O 1
ATOM 534 N N . LEU A 1 74 ? -14.086 -6.758 -3.158 1.00 94.06 74 LEU A N 1
ATOM 535 C CA . LEU A 1 74 ? -13.362 -7.531 -4.166 1.00 94.06 74 LEU A CA 1
ATOM 536 C C . LEU A 1 74 ? -13.445 -6.865 -5.546 1.00 94.06 74 LEU A C 1
ATOM 538 O O . LEU A 1 74 ? -12.420 -6.704 -6.203 1.00 94.06 74 LEU A O 1
ATOM 542 N N . ALA A 1 75 ? -14.635 -6.426 -5.960 1.00 93.81 75 ALA A N 1
ATOM 543 C CA . ALA A 1 75 ? -14.834 -5.688 -7.202 1.00 93.81 75 ALA A CA 1
ATOM 544 C C . ALA A 1 75 ? -14.033 -4.377 -7.211 1.00 93.81 75 ALA A C 1
ATOM 546 O O . ALA A 1 75 ? -13.429 -4.046 -8.227 1.00 93.81 75 ALA A O 1
ATOM 547 N N . ALA A 1 76 ? -13.945 -3.677 -6.075 1.00 93.44 76 ALA A N 1
ATOM 548 C CA . ALA A 1 76 ? -13.089 -2.500 -5.933 1.00 93.44 76 ALA A CA 1
ATOM 549 C C . ALA A 1 76 ? -11.598 -2.829 -6.122 1.00 93.44 76 ALA A C 1
ATOM 551 O O . ALA A 1 76 ? -10.914 -2.120 -6.855 1.00 93.44 76 ALA A O 1
ATOM 552 N N . VAL A 1 77 ? -11.094 -3.917 -5.525 1.00 95.69 77 VAL A N 1
ATOM 553 C CA . VAL A 1 77 ? -9.705 -4.372 -5.738 1.00 95.69 77 VAL A CA 1
ATOM 554 C C . VAL A 1 77 ? -9.461 -4.692 -7.214 1.00 95.69 77 VAL A C 1
ATOM 556 O O . VAL A 1 77 ? -8.449 -4.266 -7.766 1.00 95.69 77 VAL A O 1
ATOM 559 N N . VAL A 1 78 ? -10.395 -5.388 -7.871 1.00 96.50 78 VAL A N 1
ATOM 560 C CA . VAL A 1 78 ? -10.309 -5.690 -9.309 1.00 96.50 78 VAL A CA 1
ATOM 561 C C . VAL A 1 78 ? -10.304 -4.406 -10.141 1.00 96.50 78 VAL A C 1
ATOM 563 O O . VAL A 1 78 ? -9.486 -4.277 -11.047 1.00 96.50 78 VAL A O 1
ATOM 566 N N . ALA A 1 79 ? -11.158 -3.432 -9.822 1.00 94.88 79 ALA A N 1
ATOM 567 C CA . ALA A 1 79 ? -11.194 -2.148 -10.517 1.00 94.88 79 ALA A CA 1
ATOM 568 C C . ALA A 1 79 ? -9.866 -1.383 -10.385 1.00 94.88 79 ALA A C 1
ATOM 570 O O . ALA A 1 79 ? -9.342 -0.899 -11.387 1.00 94.88 79 ALA A O 1
ATOM 571 N N . VAL A 1 80 ? -9.288 -1.334 -9.179 1.00 93.06 80 VAL A N 1
ATOM 572 C CA . VAL A 1 80 ? -7.969 -0.725 -8.933 1.00 93.06 80 VAL A CA 1
ATOM 573 C C . VAL A 1 80 ? -6.870 -1.462 -9.698 1.00 93.06 80 VAL A C 1
ATOM 575 O O . VAL A 1 80 ? -6.039 -0.816 -10.329 1.00 93.06 80 VAL A O 1
ATOM 578 N N . ALA A 1 81 ? -6.890 -2.797 -9.704 1.00 93.88 81 ALA A N 1
ATOM 579 C CA . ALA A 1 81 ? -5.925 -3.604 -10.447 1.00 93.88 81 ALA A CA 1
ATOM 580 C C . ALA A 1 81 ? -6.001 -3.336 -11.958 1.00 93.88 81 ALA A C 1
ATOM 582 O O . ALA A 1 81 ? -4.978 -3.124 -12.601 1.00 93.88 81 ALA A O 1
ATOM 583 N N . LEU A 1 82 ? -7.208 -3.294 -12.528 1.00 94.00 82 LEU A N 1
ATOM 584 C CA . LEU A 1 82 ? -7.410 -3.011 -13.951 1.00 94.00 82 LEU A CA 1
ATOM 585 C C . LEU A 1 82 ? -7.002 -1.581 -14.316 1.00 94.00 82 LEU A C 1
ATOM 587 O O . LEU A 1 82 ? -6.369 -1.374 -15.352 1.00 94.00 82 LEU A O 1
ATOM 591 N N . ALA A 1 83 ? -7.341 -0.600 -13.477 1.00 91.12 83 ALA A N 1
ATOM 592 C CA . ALA A 1 83 ? -6.924 0.784 -13.676 1.00 91.12 83 ALA A CA 1
ATOM 593 C C . ALA A 1 83 ? -5.395 0.911 -13.614 1.00 91.12 83 ALA A C 1
ATOM 595 O O . ALA A 1 83 ? -4.794 1.455 -14.536 1.00 91.12 83 ALA A O 1
ATOM 596 N N . GLY A 1 84 ? -4.762 0.326 -12.594 1.00 89.69 84 GLY A N 1
ATOM 597 C CA . GLY A 1 84 ? -3.306 0.287 -12.456 1.00 89.69 84 GLY A CA 1
ATOM 598 C C . GLY A 1 84 ? -2.622 -0.403 -13.636 1.00 89.69 84 GLY A C 1
ATOM 599 O O . GLY A 1 84 ? -1.666 0.137 -14.182 1.00 89.69 84 GLY A O 1
ATOM 600 N N . ALA A 1 85 ? -3.148 -1.542 -14.095 1.00 91.06 85 ALA A N 1
ATOM 601 C CA . ALA A 1 85 ? -2.617 -2.259 -15.253 1.00 91.06 85 ALA A CA 1
ATOM 602 C C . ALA A 1 85 ? -2.690 -1.422 -16.538 1.00 91.06 85 ALA A C 1
ATOM 604 O O . ALA A 1 85 ? -1.747 -1.433 -17.327 1.00 91.06 85 ALA A O 1
ATOM 605 N N . ARG A 1 86 ? -3.774 -0.660 -16.743 1.00 89.62 86 ARG A N 1
ATOM 606 C CA . ARG A 1 86 ? -3.873 0.259 -17.887 1.00 89.62 86 ARG A CA 1
ATOM 607 C C . ARG A 1 86 ? -2.879 1.409 -17.796 1.00 89.62 86 ARG A C 1
ATOM 609 O O . ARG A 1 86 ? -2.247 1.725 -18.798 1.00 89.62 86 ARG A O 1
ATOM 616 N N . THR A 1 87 ? -2.724 2.006 -16.618 1.00 85.81 87 THR A N 1
ATOM 617 C CA . THR A 1 87 ? -1.793 3.123 -16.410 1.00 85.81 87 THR A CA 1
ATOM 618 C C . THR A 1 87 ? -0.341 2.676 -16.585 1.00 85.81 87 THR A C 1
ATOM 620 O O . THR A 1 87 ? 0.418 3.320 -17.303 1.00 85.81 87 THR A O 1
ATOM 623 N N . LEU A 1 88 ? 0.034 1.536 -15.999 1.00 84.94 88 LEU A N 1
ATOM 624 C CA . LEU A 1 88 ? 1.388 0.976 -16.082 1.00 84.94 88 LEU A CA 1
ATOM 625 C C . LEU A 1 88 ? 1.688 0.333 -17.445 1.00 84.94 88 LEU A C 1
ATOM 627 O O . LEU A 1 88 ? 2.848 0.218 -17.829 1.00 84.94 88 LEU A O 1
ATOM 631 N N . GLY A 1 89 ? 0.666 -0.078 -18.197 1.00 83.69 89 GLY A N 1
ATOM 632 C CA . GLY A 1 89 ? 0.809 -0.596 -19.561 1.00 83.69 89 GLY A CA 1
ATOM 633 C C . GLY A 1 89 ? 1.031 0.482 -20.630 1.00 83.69 89 GLY A C 1
ATOM 634 O O . GLY A 1 89 ? 1.253 0.138 -21.787 1.00 83.69 89 GLY A O 1
ATOM 635 N N . GLY A 1 90 ? 0.955 1.766 -20.263 1.00 77.50 90 GLY A N 1
ATOM 636 C CA . GLY A 1 90 ? 1.089 2.900 -21.178 1.00 77.50 90 GLY A CA 1
ATOM 637 C C . GLY A 1 90 ? 2.525 3.205 -21.625 1.00 77.50 90 GLY A C 1
ATOM 638 O O . GLY A 1 90 ? 3.428 2.366 -21.555 1.00 77.50 90 GLY A O 1
ATOM 639 N N . LEU A 1 91 ? 2.726 4.441 -22.098 1.00 72.31 91 LEU A N 1
ATOM 640 C CA . LEU A 1 91 ? 4.005 4.940 -22.616 1.00 72.31 91 LEU A CA 1
ATOM 641 C C . LEU A 1 91 ? 5.158 4.741 -21.612 1.00 72.31 91 LEU A C 1
ATOM 643 O O . LEU A 1 91 ? 4.917 4.751 -20.406 1.00 72.31 91 LEU A O 1
ATOM 647 N N . PRO A 1 92 ? 6.402 4.538 -22.084 1.00 72.69 92 PRO A N 1
ATOM 648 C CA . PRO A 1 92 ? 7.586 4.516 -21.225 1.00 72.69 92 PRO A CA 1
ATOM 649 C C . PRO A 1 92 ? 7.672 5.804 -20.406 1.00 72.69 92 PRO A C 1
ATOM 651 O O . PRO A 1 92 ? 7.537 6.898 -20.959 1.00 72.69 92 PRO A O 1
ATOM 654 N N . LEU A 1 93 ? 7.881 5.673 -19.097 1.00 70.31 93 LEU A N 1
ATOM 655 C CA . LEU A 1 93 ? 8.077 6.808 -18.209 1.00 70.31 93 LEU A CA 1
ATOM 656 C C . LEU A 1 93 ? 9.562 7.029 -17.912 1.00 70.31 93 LEU A C 1
ATOM 658 O O . LEU A 1 93 ? 10.355 6.080 -17.939 1.00 70.31 93 LEU A O 1
ATOM 662 N N . PRO A 1 94 ? 9.941 8.276 -17.581 1.00 70.88 94 PRO A N 1
ATOM 663 C CA . PRO A 1 94 ? 11.208 8.543 -16.915 1.00 70.88 94 PRO A CA 1
ATOM 664 C C . PRO A 1 94 ? 11.334 7.650 -15.673 1.00 70.88 94 PRO A C 1
ATOM 666 O O . PRO A 1 94 ? 10.369 7.500 -14.926 1.00 70.88 94 PRO A O 1
ATOM 669 N N . ASP A 1 95 ? 12.507 7.048 -15.479 1.00 77.56 95 ASP A N 1
ATOM 670 C CA . ASP A 1 95 ? 12.847 6.213 -14.317 1.00 77.56 95 ASP A CA 1
ATOM 671 C C . ASP A 1 95 ? 12.079 4.885 -14.157 1.00 77.56 95 ASP A C 1
ATOM 673 O O . ASP A 1 95 ? 12.164 4.242 -13.111 1.00 77.56 95 ASP A O 1
ATOM 677 N N . ASP A 1 96 ? 11.428 4.372 -15.209 1.00 77.62 96 ASP A N 1
ATOM 678 C CA . ASP A 1 96 ? 10.777 3.041 -15.199 1.00 77.62 96 ASP A CA 1
ATOM 679 C C . ASP A 1 96 ? 11.724 1.878 -14.825 1.00 77.62 96 ASP A C 1
ATOM 681 O O . ASP A 1 96 ? 11.277 0.788 -14.465 1.00 77.62 96 ASP A O 1
ATOM 685 N N . GLY A 1 97 ? 13.037 2.097 -14.929 1.00 83.94 97 GLY A N 1
ATOM 686 C CA . GLY A 1 97 ? 14.075 1.137 -14.566 1.00 83.94 97 GLY A CA 1
ATOM 687 C C . GLY A 1 97 ? 14.678 1.326 -13.172 1.00 83.94 97 GLY A C 1
ATOM 688 O O . GLY A 1 97 ? 15.492 0.493 -12.779 1.00 83.94 97 GLY A O 1
ATOM 689 N N . ALA A 1 98 ? 14.311 2.372 -12.423 1.00 87.62 98 ALA A N 1
ATOM 690 C CA . ALA A 1 98 ? 15.024 2.774 -11.204 1.00 87.62 98 ALA A CA 1
ATOM 691 C C . ALA A 1 98 ? 15.036 1.690 -10.114 1.00 87.62 98 ALA A C 1
ATOM 693 O O . ALA A 1 98 ? 16.039 1.505 -9.430 1.00 87.62 98 ALA A O 1
ATOM 694 N N . LEU A 1 99 ? 13.954 0.916 -9.991 1.00 88.06 99 LEU A N 1
ATOM 695 C CA . LEU A 1 99 ? 13.881 -0.208 -9.051 1.00 88.06 99 LEU A CA 1
ATOM 696 C C . LEU A 1 99 ? 14.528 -1.484 -9.604 1.00 88.06 99 LEU A C 1
ATOM 698 O O . LEU A 1 99 ? 15.116 -2.273 -8.862 1.00 88.06 99 LEU A O 1
ATOM 702 N N . THR A 1 100 ? 14.410 -1.709 -10.911 1.00 93.50 100 THR A N 1
ATOM 703 C CA . THR A 1 100 ? 14.786 -2.980 -11.540 1.00 93.50 100 THR A CA 1
ATOM 704 C C . THR A 1 100 ? 16.241 -3.052 -11.958 1.00 93.50 100 THR A C 1
ATOM 706 O O . THR A 1 100 ? 16.806 -4.141 -11.911 1.00 93.50 100 THR A O 1
ATOM 709 N N . ASP A 1 101 ? 16.862 -1.936 -12.342 1.00 93.44 101 ASP A N 1
ATOM 710 C CA . ASP A 1 101 ? 18.266 -1.920 -12.758 1.00 93.44 101 ASP A CA 1
ATOM 711 C C . ASP A 1 101 ? 19.209 -2.309 -11.603 1.00 93.44 101 ASP A C 1
ATOM 713 O O . ASP A 1 101 ? 19.942 -3.296 -11.746 1.00 93.44 101 ASP A O 1
ATOM 717 N N . PRO A 1 102 ? 19.138 -1.685 -10.406 1.00 93.69 102 PRO A N 1
ATOM 718 C CA . PRO A 1 102 ? 19.986 -2.084 -9.284 1.00 93.69 102 PRO A CA 1
ATOM 719 C C . PRO A 1 102 ? 19.748 -3.535 -8.853 1.00 93.69 102 PRO A C 1
ATOM 721 O O . PRO A 1 102 ? 20.695 -4.249 -8.524 1.00 93.69 102 PRO A O 1
ATOM 724 N N . ALA A 1 103 ? 18.495 -3.994 -8.897 1.00 94.81 103 ALA A N 1
ATOM 725 C CA . ALA A 1 103 ? 18.125 -5.368 -8.574 1.00 94.81 103 ALA A CA 1
ATOM 726 C C . ALA A 1 103 ? 18.676 -6.381 -9.587 1.00 94.81 103 ALA A C 1
ATOM 728 O O . ALA A 1 103 ? 19.173 -7.441 -9.205 1.00 94.81 103 ALA A O 1
ATOM 729 N N . PHE A 1 104 ? 18.627 -6.056 -10.880 1.00 94.81 104 PHE A N 1
ATOM 730 C CA . PHE A 1 104 ? 19.191 -6.892 -11.933 1.00 94.81 104 PHE A CA 1
ATOM 731 C C . PHE A 1 104 ? 20.712 -6.995 -11.804 1.00 94.81 104 PHE A C 1
ATOM 733 O O . PHE A 1 104 ? 21.258 -8.100 -11.864 1.00 94.81 104 PHE A O 1
ATOM 740 N N . ARG A 1 105 ? 21.398 -5.869 -11.547 1.00 94.06 105 ARG A N 1
ATOM 741 C CA . ARG A 1 105 ? 22.844 -5.870 -11.272 1.00 94.06 105 ARG A CA 1
ATOM 742 C C . ARG A 1 105 ? 23.175 -6.712 -10.041 1.00 94.06 105 ARG A C 1
ATOM 744 O O . ARG A 1 105 ? 24.103 -7.513 -10.110 1.00 94.06 105 ARG A O 1
ATOM 751 N N . LEU A 1 106 ? 22.401 -6.589 -8.959 1.00 94.31 106 LEU A N 1
ATOM 752 C CA . LEU A 1 106 ? 22.582 -7.387 -7.741 1.00 94.31 106 LEU A CA 1
ATOM 753 C C . LEU A 1 106 ? 22.500 -8.895 -8.033 1.00 94.31 106 LEU A C 1
ATOM 755 O O . LEU A 1 106 ? 23.379 -9.649 -7.623 1.00 94.31 106 LEU A O 1
ATOM 759 N N . LEU A 1 107 ? 21.499 -9.333 -8.804 1.00 94.69 107 LEU A N 1
ATOM 760 C CA . LEU A 1 107 ? 21.338 -10.744 -9.185 1.00 94.69 107 LEU A CA 1
ATOM 761 C C . LEU A 1 107 ? 22.429 -11.257 -10.138 1.00 94.69 107 LEU A C 1
ATOM 763 O O . LEU A 1 107 ? 22.673 -12.460 -10.198 1.00 94.69 107 LEU A O 1
ATOM 767 N N . ARG A 1 108 ? 23.100 -10.366 -10.877 1.00 94.69 108 ARG A N 1
ATOM 768 C CA . ARG A 1 108 ? 24.222 -10.692 -11.776 1.00 94.69 108 ARG A CA 1
ATOM 769 C C . ARG A 1 108 ? 25.591 -10.664 -11.084 1.00 94.69 108 ARG A C 1
ATOM 771 O O . ARG A 1 108 ? 26.601 -10.805 -11.767 1.00 94.69 108 ARG A O 1
ATOM 778 N N . GLY A 1 109 ? 25.640 -10.490 -9.762 1.00 91.75 109 GLY A N 1
ATOM 779 C CA . GLY A 1 109 ? 26.897 -10.383 -9.014 1.00 91.75 109 GLY A CA 1
ATOM 780 C C . GLY A 1 109 ? 27.581 -9.018 -9.150 1.00 91.75 109 GLY A C 1
ATOM 781 O O . GLY A 1 109 ? 28.794 -8.919 -8.992 1.00 91.75 109 GLY A O 1
ATOM 782 N N . GLY A 1 110 ? 26.817 -7.972 -9.479 1.00 86.19 110 GLY A N 1
ATOM 783 C CA . GLY A 1 110 ? 27.284 -6.588 -9.505 1.00 86.19 110 GLY A CA 1
ATOM 784 C C . GLY A 1 110 ? 27.603 -6.028 -8.112 1.00 86.19 110 GLY A C 1
ATOM 785 O O . GLY A 1 110 ? 27.589 -6.737 -7.109 1.00 86.19 110 GLY A O 1
ATOM 786 N N . THR A 1 111 ? 27.904 -4.727 -8.048 1.00 79.06 111 THR A N 1
ATOM 787 C CA . THR A 1 111 ? 28.336 -4.060 -6.809 1.00 79.06 111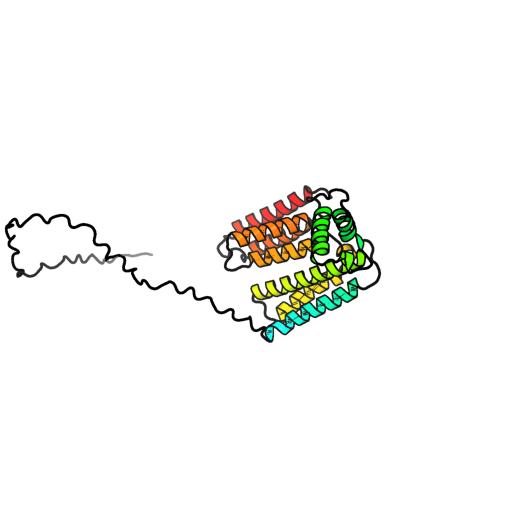 THR A CA 1
ATOM 788 C C . THR A 1 111 ? 27.345 -4.223 -5.654 1.00 79.06 111 THR A C 1
ATOM 790 O O . THR A 1 111 ? 26.129 -4.198 -5.850 1.00 79.06 111 THR A O 1
ATOM 793 N N . ALA A 1 112 ? 27.881 -4.344 -4.434 1.00 78.12 112 ALA A N 1
ATOM 794 C CA . ALA A 1 112 ? 27.085 -4.419 -3.216 1.00 78.12 112 ALA A CA 1
ATOM 795 C C . ALA A 1 112 ? 26.171 -3.188 -3.083 1.00 78.12 112 ALA A C 1
ATOM 797 O O . ALA A 1 112 ? 26.620 -2.048 -3.209 1.00 78.12 112 ALA A O 1
ATOM 798 N N . VAL A 1 113 ? 24.885 -3.428 -2.829 1.00 85.88 113 VAL A N 1
ATOM 799 C CA . VAL A 1 113 ? 23.911 -2.379 -2.512 1.00 85.88 113 VAL A CA 1
ATOM 800 C C . VAL A 1 113 ? 23.963 -2.048 -1.021 1.00 85.88 113 VAL A C 1
ATOM 802 O O . VAL A 1 113 ? 24.159 -2.934 -0.187 1.00 85.88 113 VAL A O 1
ATOM 805 N N . SER A 1 114 ? 23.774 -0.777 -0.666 1.00 87.12 114 SER A N 1
ATOM 806 C CA . SER A 1 114 ? 23.684 -0.376 0.741 1.00 87.12 114 SER A CA 1
ATOM 807 C C . SER A 1 114 ? 22.312 -0.746 1.305 1.00 87.12 114 SER A C 1
ATOM 809 O O . SER A 1 114 ? 21.306 -0.158 0.929 1.00 87.12 114 SER A O 1
ATOM 811 N N . LEU A 1 115 ? 22.250 -1.707 2.231 1.00 85.25 115 LEU A N 1
ATOM 812 C CA . LEU A 1 115 ? 20.983 -2.145 2.844 1.00 85.25 115 LEU A CA 1
ATOM 813 C C . LEU A 1 115 ? 20.318 -1.075 3.723 1.00 85.25 115 LEU A C 1
ATOM 815 O O . LEU A 1 115 ? 19.149 -1.208 4.075 1.00 85.25 115 LEU A O 1
ATOM 819 N N . LEU A 1 116 ? 21.073 -0.043 4.101 1.00 85.50 116 LEU A N 1
ATOM 820 C CA . LEU A 1 116 ? 20.590 1.073 4.911 1.00 85.50 116 LEU A CA 1
ATOM 821 C C . LEU A 1 116 ? 20.137 2.266 4.063 1.00 85.50 116 LEU A C 1
ATOM 823 O O . LEU A 1 116 ? 19.627 3.229 4.629 1.00 85.50 116 LEU A O 1
ATOM 827 N N . SER A 1 117 ? 20.313 2.221 2.737 1.00 87.56 117 SER A N 1
ATOM 828 C CA . SER A 1 117 ? 19.717 3.216 1.848 1.00 87.56 117 SER A CA 1
ATOM 829 C C . SER A 1 117 ? 18.350 2.740 1.339 1.00 87.56 117 SER A C 1
ATOM 831 O O . SER A 1 117 ? 18.176 1.540 1.092 1.00 87.56 117 SER A O 1
ATOM 833 N N . PRO A 1 118 ? 17.386 3.660 1.132 1.00 87.62 118 PRO A N 1
ATOM 834 C CA . PRO A 1 118 ? 16.087 3.331 0.547 1.00 87.62 118 PRO A CA 1
ATOM 835 C C . PRO A 1 118 ? 16.213 2.557 -0.770 1.00 87.62 118 PRO A C 1
ATOM 837 O O . PRO A 1 118 ? 15.571 1.520 -0.947 1.00 87.62 118 PRO A O 1
ATOM 840 N N . ASP A 1 119 ? 17.105 3.006 -1.656 1.00 88.50 119 ASP A N 1
ATOM 841 C CA . ASP A 1 119 ? 17.311 2.402 -2.975 1.00 88.50 119 ASP A CA 1
ATOM 842 C C . ASP A 1 119 ? 17.912 1.001 -2.890 1.00 88.50 119 ASP A C 1
ATOM 844 O O . ASP A 1 119 ? 17.476 0.092 -3.596 1.00 88.50 119 ASP A O 1
ATOM 848 N N . GLY A 1 120 ? 18.897 0.789 -2.012 1.00 91.12 120 GLY A N 1
ATOM 849 C CA . GLY A 1 120 ? 19.525 -0.521 -1.867 1.00 91.12 120 GLY A CA 1
ATOM 850 C C . GLY A 1 120 ? 18.579 -1.539 -1.240 1.00 91.12 120 GLY A C 1
ATOM 851 O O . GLY A 1 120 ? 18.523 -2.690 -1.682 1.00 91.12 120 GLY A O 1
ATOM 852 N N . LEU A 1 121 ? 17.760 -1.111 -0.277 1.00 92.50 121 LEU A N 1
ATOM 853 C CA . LEU A 1 121 ? 16.725 -1.961 0.298 1.00 92.50 121 LEU A CA 1
ATOM 854 C C . LEU A 1 121 ? 15.618 -2.275 -0.722 1.00 92.50 121 LEU A C 1
ATOM 856 O O . LEU A 1 121 ? 15.181 -3.427 -0.811 1.00 92.50 121 LEU A O 1
ATOM 860 N N . ALA A 1 122 ? 15.193 -1.299 -1.527 1.00 92.62 122 ALA A N 1
ATOM 861 C CA . ALA A 1 122 ? 14.229 -1.516 -2.606 1.00 92.62 122 ALA A CA 1
ATOM 862 C C . ALA A 1 122 ? 14.782 -2.441 -3.705 1.00 92.62 122 ALA A C 1
ATOM 864 O O . ALA A 1 122 ? 14.057 -3.308 -4.202 1.00 92.62 122 ALA A O 1
ATOM 865 N N . ALA A 1 123 ? 16.075 -2.335 -4.026 1.00 94.25 123 ALA A N 1
ATOM 866 C CA . ALA A 1 123 ? 16.760 -3.232 -4.954 1.00 94.25 123 ALA A CA 1
ATOM 867 C C . ALA A 1 123 ? 16.731 -4.686 -4.465 1.00 94.25 123 ALA A C 1
ATOM 869 O O . ALA A 1 123 ? 16.461 -5.596 -5.246 1.00 94.25 123 ALA A O 1
ATOM 870 N N . VAL A 1 124 ? 16.944 -4.917 -3.165 1.00 95.19 124 VAL A N 1
ATOM 871 C CA . VAL A 1 124 ? 16.868 -6.259 -2.562 1.00 95.19 124 VAL A CA 1
ATOM 872 C C . VAL A 1 124 ? 15.447 -6.813 -2.632 1.00 95.19 124 VAL A C 1
ATOM 874 O O . VAL A 1 124 ? 15.266 -7.957 -3.041 1.00 95.19 124 VAL A O 1
ATOM 877 N N . HIS A 1 125 ? 14.430 -6.013 -2.297 1.00 95.25 125 HIS A N 1
ATOM 878 C CA . HIS A 1 125 ? 13.030 -6.443 -2.414 1.00 95.25 125 HIS A CA 1
ATOM 879 C C . HIS A 1 125 ? 12.673 -6.799 -3.860 1.00 95.25 125 HIS A C 1
ATOM 881 O O . HIS A 1 125 ? 12.073 -7.845 -4.115 1.00 95.25 125 HIS A O 1
ATOM 887 N N . THR A 1 126 ? 13.109 -5.971 -4.808 1.00 95.88 126 THR A N 1
ATOM 888 C CA . THR A 1 126 ? 12.910 -6.197 -6.242 1.00 95.88 126 THR A CA 1
ATOM 889 C C . THR A 1 126 ? 13.648 -7.451 -6.718 1.00 95.88 126 THR A C 1
ATOM 891 O O . THR A 1 126 ? 13.088 -8.244 -7.472 1.00 95.88 126 THR A O 1
ATOM 894 N N . ALA A 1 127 ? 14.867 -7.702 -6.233 1.00 95.88 127 ALA A N 1
ATOM 895 C CA . ALA A 1 127 ? 15.639 -8.903 -6.549 1.00 95.88 127 ALA A CA 1
ATOM 896 C C . ALA A 1 127 ? 14.976 -10.176 -5.997 1.00 95.88 127 ALA A C 1
ATOM 898 O O . ALA A 1 127 ? 14.883 -11.183 -6.705 1.00 95.88 127 ALA A O 1
ATOM 899 N N . VAL A 1 128 ? 14.458 -10.127 -4.764 1.00 96.38 128 VAL A N 1
ATOM 900 C CA . VAL A 1 128 ? 13.679 -11.224 -4.166 1.00 96.38 128 VAL A CA 1
ATOM 901 C C . VAL A 1 128 ? 12.418 -11.482 -4.988 1.00 96.38 128 VAL A C 1
ATOM 903 O O . VAL A 1 128 ? 12.175 -12.625 -5.379 1.00 96.38 128 VAL A O 1
ATOM 906 N N . TYR A 1 129 ? 11.655 -10.434 -5.315 1.00 96.56 129 TYR A N 1
ATOM 907 C CA . TYR A 1 129 ? 10.468 -10.545 -6.164 1.00 96.56 129 TYR A CA 1
ATOM 908 C C . TYR A 1 129 ? 10.799 -11.186 -7.515 1.00 96.56 129 TYR A C 1
ATOM 910 O O . TYR A 1 129 ? 10.157 -12.161 -7.916 1.00 96.56 129 TYR A O 1
ATOM 918 N N . ALA A 1 130 ? 11.829 -10.680 -8.197 1.00 96.62 130 ALA A N 1
ATOM 919 C CA . ALA A 1 130 ? 12.243 -11.166 -9.504 1.00 96.62 130 ALA A CA 1
ATOM 920 C C . ALA A 1 130 ? 12.718 -12.623 -9.460 1.00 96.62 130 ALA A C 1
ATOM 922 O O . ALA A 1 130 ? 12.407 -13.382 -10.376 1.00 96.62 130 ALA A O 1
ATOM 923 N N . THR A 1 131 ? 13.401 -13.036 -8.390 1.00 96.94 131 THR A N 1
ATOM 924 C CA . THR A 1 131 ? 13.857 -14.422 -8.203 1.00 96.94 131 THR A CA 1
ATOM 925 C C . THR A 1 131 ? 12.679 -15.366 -7.966 1.00 96.94 131 THR A C 1
ATOM 927 O O . THR A 1 131 ? 12.563 -16.391 -8.635 1.00 96.94 131 THR A O 1
ATOM 930 N N . VAL A 1 132 ? 11.767 -15.005 -7.058 1.00 97.75 132 VAL A N 1
ATOM 931 C CA . VAL A 1 132 ? 10.615 -15.845 -6.685 1.00 97.75 132 VAL A CA 1
ATOM 932 C C . VAL A 1 132 ? 9.626 -15.993 -7.842 1.00 97.75 132 VAL A C 1
ATOM 934 O O . VAL A 1 132 ? 9.104 -17.079 -8.083 1.00 97.75 132 VAL A O 1
ATOM 937 N N . THR A 1 133 ? 9.368 -14.912 -8.578 1.00 96.88 133 THR A N 1
ATOM 938 C CA . THR A 1 133 ? 8.370 -14.901 -9.661 1.00 96.88 133 THR A CA 1
ATOM 939 C C . THR A 1 133 ? 8.962 -15.156 -11.042 1.00 96.88 133 THR A C 1
ATOM 941 O O . THR A 1 133 ? 8.205 -15.275 -12.011 1.00 96.88 133 THR A O 1
ATOM 944 N N . ARG A 1 134 ? 10.296 -15.236 -11.141 1.00 96.38 134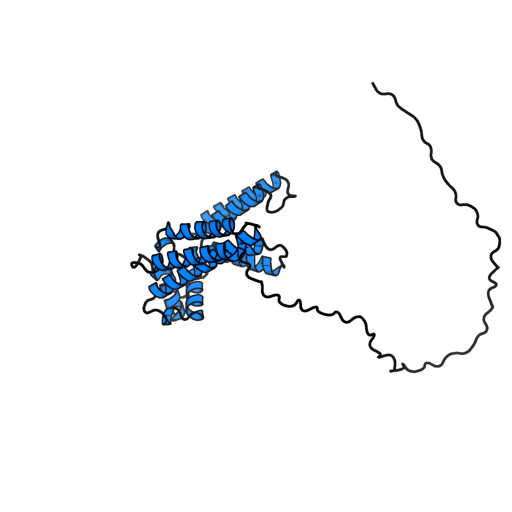 ARG A N 1
ATOM 945 C CA . ARG A 1 134 ? 11.049 -15.262 -12.402 1.00 96.38 134 ARG A CA 1
ATOM 946 C C . ARG A 1 134 ? 10.726 -14.062 -13.308 1.00 96.38 134 ARG A C 1
ATOM 948 O O . ARG A 1 134 ? 10.662 -14.197 -14.527 1.00 96.38 134 ARG A O 1
ATOM 955 N N . ALA A 1 135 ? 10.502 -12.880 -12.724 1.00 95.12 135 ALA A N 1
ATOM 956 C CA . ALA A 1 135 ? 10.050 -11.698 -13.467 1.00 95.12 135 ALA A CA 1
ATOM 957 C C . ALA A 1 135 ? 11.024 -11.287 -14.585 1.00 95.12 135 ALA A C 1
ATOM 959 O O . ALA A 1 135 ? 10.596 -11.061 -15.712 1.00 95.12 135 ALA A O 1
ATOM 960 N N . PHE A 1 136 ? 12.334 -11.268 -14.311 1.00 95.62 136 PHE A N 1
ATOM 961 C CA . PHE A 1 136 ? 13.351 -10.867 -15.295 1.00 95.62 136 PHE A CA 1
ATOM 962 C C . PHE A 1 136 ? 13.550 -11.853 -16.450 1.00 95.62 136 PHE A C 1
ATOM 964 O O . PHE A 1 136 ? 14.201 -11.502 -17.424 1.00 95.62 136 PHE A O 1
ATOM 971 N N . SER A 1 137 ? 13.014 -13.073 -16.358 1.00 95.50 137 S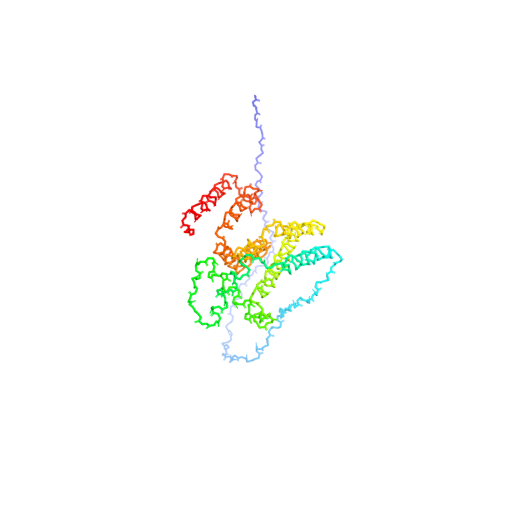ER A N 1
ATOM 972 C CA . SER A 1 137 ? 13.008 -14.019 -17.479 1.00 95.50 137 SER A CA 1
ATOM 973 C C . SER A 1 137 ? 11.666 -14.072 -18.209 1.00 95.50 137 SER A C 1
ATOM 975 O O . SER A 1 137 ? 11.592 -14.650 -19.285 1.00 95.50 137 SER A O 1
ATOM 977 N N . ARG A 1 138 ? 10.589 -13.562 -17.593 1.00 95.62 138 ARG A N 1
ATOM 978 C CA . ARG A 1 138 ? 9.237 -13.545 -18.174 1.00 95.62 138 ARG A CA 1
ATOM 979 C C . ARG A 1 138 ? 9.032 -12.345 -19.099 1.00 95.62 138 ARG A C 1
ATOM 981 O O . ARG A 1 138 ? 8.227 -12.440 -20.017 1.00 95.62 138 ARG A O 1
ATOM 988 N N . HIS A 1 139 ? 9.717 -11.237 -18.827 1.00 93.25 139 HIS A N 1
ATOM 989 C CA . HIS A 1 139 ? 9.607 -9.998 -19.594 1.00 93.25 139 HIS A CA 1
ATOM 990 C C . HIS A 1 139 ? 10.824 -9.772 -20.477 1.00 93.25 139 HIS A C 1
ATOM 992 O O . HIS A 1 139 ? 11.951 -10.003 -20.046 1.00 93.25 139 HIS A O 1
ATOM 998 N N . ASP A 1 140 ? 10.585 -9.224 -21.667 1.00 91.94 140 ASP A N 1
ATOM 999 C CA . ASP A 1 140 ? 11.640 -8.835 -22.610 1.00 91.94 140 ASP A CA 1
ATOM 1000 C C . ASP A 1 140 ? 12.429 -7.603 -22.134 1.00 91.94 140 ASP A C 1
ATOM 1002 O O . ASP A 1 140 ? 13.550 -7.356 -22.578 1.00 91.94 140 ASP A O 1
ATOM 1006 N N . THR A 1 141 ? 11.856 -6.816 -21.215 1.00 92.19 141 THR A N 1
ATOM 1007 C CA . THR A 1 141 ? 12.462 -5.593 -20.679 1.00 92.19 141 THR A CA 1
ATOM 1008 C C . THR A 1 141 ? 12.416 -5.554 -19.151 1.00 92.19 141 THR A C 1
ATOM 1010 O O . THR A 1 141 ? 11.469 -6.027 -18.515 1.00 92.19 141 THR A O 1
ATOM 1013 N N . LEU A 1 142 ? 13.428 -4.924 -18.538 1.00 92.00 142 LEU A N 1
ATOM 1014 C CA . LEU A 1 142 ? 13.450 -4.685 -17.088 1.00 92.00 142 LEU A CA 1
ATOM 1015 C C . LEU A 1 142 ? 12.280 -3.800 -16.647 1.00 92.00 142 LEU A C 1
ATOM 1017 O O . LEU A 1 142 ? 11.668 -4.057 -15.615 1.00 92.00 142 LEU A O 1
ATOM 1021 N N . THR A 1 143 ? 11.916 -2.815 -17.468 1.00 91.12 143 THR A N 1
ATOM 1022 C CA . THR A 1 143 ? 10.775 -1.928 -17.216 1.00 91.12 143 THR A CA 1
ATOM 1023 C C . THR A 1 143 ? 9.451 -2.693 -17.194 1.00 91.12 143 THR A C 1
ATOM 1025 O O . THR A 1 143 ? 8.611 -2.431 -16.335 1.00 91.12 143 THR A O 1
ATOM 1028 N N . GLY A 1 144 ? 9.273 -3.694 -18.065 1.00 91.38 144 GLY A N 1
ATOM 1029 C CA . GLY A 1 144 ? 8.111 -4.587 -18.048 1.00 91.38 144 GLY A CA 1
ATOM 1030 C C . GLY A 1 144 ? 8.002 -5.371 -16.738 1.00 91.38 144 GLY A C 1
ATOM 1031 O O . GLY A 1 144 ? 6.943 -5.385 -16.105 1.00 91.38 144 GLY A O 1
ATOM 1032 N N . ALA A 1 145 ? 9.121 -5.931 -16.268 1.00 93.38 145 ALA A N 1
ATOM 1033 C CA . ALA A 1 145 ? 9.181 -6.608 -14.972 1.00 93.38 145 ALA A CA 1
ATOM 1034 C C . ALA A 1 145 ? 8.893 -5.658 -13.793 1.00 93.38 145 ALA A C 1
ATOM 1036 O O . ALA A 1 145 ? 8.190 -6.039 -12.855 1.00 93.38 145 ALA A O 1
ATOM 1037 N N . GLY A 1 146 ? 9.393 -4.420 -13.853 1.00 92.31 146 GLY A N 1
ATOM 1038 C CA . GLY A 1 146 ? 9.145 -3.386 -12.845 1.00 92.31 146 GLY A CA 1
ATOM 1039 C C . GLY A 1 146 ? 7.674 -2.985 -12.771 1.00 92.31 146 GLY A C 1
ATOM 1040 O O . GLY A 1 146 ? 7.092 -2.962 -11.689 1.00 92.31 146 GLY A O 1
ATOM 1041 N N . ARG A 1 147 ? 7.035 -2.761 -13.921 1.00 91.50 147 ARG A N 1
ATOM 1042 C CA . ARG A 1 147 ? 5.599 -2.447 -14.018 1.00 91.50 147 ARG A CA 1
ATOM 1043 C C . ARG A 1 147 ? 4.726 -3.565 -13.464 1.00 91.50 147 ARG A C 1
ATOM 1045 O O . ARG A 1 147 ? 3.770 -3.295 -12.740 1.00 91.50 147 ARG A O 1
ATOM 1052 N N . GLU A 1 148 ? 5.062 -4.819 -13.758 1.00 93.75 148 GLU A N 1
ATOM 1053 C CA . GLU A 1 148 ? 4.350 -5.955 -13.174 1.00 93.75 148 GLU A CA 1
ATOM 1054 C C . GLU A 1 148 ? 4.489 -5.978 -11.646 1.00 93.75 148 GLU A C 1
ATOM 1056 O O . GLU A 1 148 ? 3.497 -6.128 -10.936 1.00 93.75 148 GLU A O 1
ATOM 1061 N N . MET A 1 149 ? 5.702 -5.773 -11.131 1.00 94.12 149 MET A N 1
ATOM 1062 C CA . MET A 1 149 ? 5.946 -5.709 -9.692 1.00 94.12 149 MET A CA 1
ATOM 1063 C C . MET A 1 149 ? 5.140 -4.590 -9.023 1.00 94.12 149 MET A C 1
ATOM 1065 O O . MET A 1 149 ? 4.491 -4.834 -8.007 1.00 94.12 149 MET A O 1
ATOM 1069 N N . LEU A 1 150 ? 5.132 -3.382 -9.595 1.00 92.00 150 LEU A N 1
ATOM 1070 C CA . LEU A 1 150 ? 4.352 -2.253 -9.076 1.00 92.00 150 LEU A CA 1
ATOM 1071 C C . LEU A 1 150 ? 2.850 -2.553 -9.063 1.00 92.00 150 LEU A C 1
ATOM 1073 O O . LEU A 1 150 ? 2.161 -2.203 -8.105 1.00 92.00 150 LEU A O 1
ATOM 1077 N N . LEU A 1 151 ? 2.345 -3.251 -10.084 1.00 93.06 151 LEU A N 1
ATOM 1078 C CA . LEU A 1 151 ? 0.961 -3.716 -10.101 1.00 93.06 151 LEU A CA 1
ATOM 1079 C C . LEU A 1 151 ? 0.689 -4.708 -8.961 1.00 93.06 151 LEU A C 1
ATOM 1081 O O . LEU A 1 151 ? -0.345 -4.611 -8.298 1.00 93.06 151 LEU A O 1
ATOM 1085 N N . VAL A 1 152 ? 1.613 -5.636 -8.701 1.00 95.12 152 VAL A N 1
ATOM 1086 C CA . VAL A 1 152 ? 1.492 -6.580 -7.580 1.00 95.12 152 VAL A CA 1
ATOM 1087 C C . VAL A 1 152 ? 1.476 -5.845 -6.240 1.00 95.12 152 VAL A C 1
ATOM 1089 O O . VAL A 1 152 ? 0.585 -6.118 -5.435 1.00 95.12 152 VAL A O 1
ATOM 1092 N N . LEU A 1 153 ? 2.385 -4.890 -6.016 1.00 93.25 153 LEU A N 1
ATOM 1093 C CA . LEU A 1 153 ? 2.404 -4.066 -4.798 1.00 93.25 153 LEU A CA 1
ATOM 1094 C C . LEU A 1 153 ? 1.080 -3.310 -4.623 1.00 93.25 153 LEU A C 1
ATOM 1096 O O . LEU A 1 153 ? 0.458 -3.377 -3.565 1.00 93.25 153 LEU A O 1
ATOM 1100 N N . LEU A 1 154 ? 0.568 -2.678 -5.686 1.00 92.31 154 LEU A N 1
ATOM 1101 C CA . LEU A 1 154 ? -0.723 -1.983 -5.655 1.00 92.31 154 LEU A CA 1
ATOM 1102 C C . LEU A 1 154 ? -1.871 -2.913 -5.233 1.00 92.31 154 LEU A C 1
ATOM 1104 O O . LEU A 1 154 ? -2.702 -2.544 -4.397 1.00 92.31 154 LEU A O 1
ATOM 1108 N N . VAL A 1 155 ? -1.922 -4.126 -5.790 1.00 95.19 155 VAL A N 1
ATOM 1109 C CA . VAL A 1 155 ? -2.954 -5.118 -5.457 1.00 95.19 155 VAL A CA 1
ATOM 1110 C C . VAL A 1 155 ? -2.809 -5.604 -4.015 1.00 95.19 155 VAL A C 1
ATOM 1112 O O . VAL A 1 155 ? -3.811 -5.704 -3.301 1.00 95.19 155 VAL A O 1
ATOM 1115 N N . VAL A 1 156 ? -1.586 -5.878 -3.555 1.00 95.69 156 VAL A N 1
ATOM 1116 C CA . VAL A 1 156 ? -1.311 -6.288 -2.168 1.00 95.69 156 VAL A CA 1
ATOM 1117 C C . VAL A 1 156 ? -1.728 -5.191 -1.191 1.00 95.69 156 VAL A C 1
ATOM 1119 O O . VAL A 1 156 ? -2.475 -5.472 -0.247 1.00 95.69 156 VAL A O 1
ATOM 1122 N N . SER A 1 157 ? -1.356 -3.942 -1.461 1.00 93.25 157 SER A N 1
ATOM 1123 C CA . SER A 1 157 ? -1.789 -2.774 -0.697 1.00 93.25 157 SER A CA 1
ATOM 1124 C C . SER A 1 157 ? -3.314 -2.652 -0.659 1.00 93.25 157 SER A C 1
ATOM 1126 O O . SER A 1 157 ? -3.898 -2.534 0.420 1.00 93.25 157 SER A O 1
ATOM 1128 N N . ALA A 1 158 ? -3.997 -2.756 -1.804 1.00 94.31 158 ALA A N 1
ATOM 1129 C CA . ALA A 1 158 ? -5.458 -2.690 -1.876 1.00 94.31 158 ALA A CA 1
ATOM 1130 C C . ALA A 1 158 ? -6.131 -3.802 -1.045 1.00 94.31 158 ALA A C 1
ATOM 1132 O O . ALA A 1 158 ? -7.095 -3.554 -0.311 1.00 94.31 158 ALA A O 1
ATOM 1133 N N . LEU A 1 159 ? -5.588 -5.023 -1.089 1.00 95.56 159 LEU A N 1
ATOM 1134 C CA . LEU A 1 159 ? -6.039 -6.135 -0.250 1.00 95.56 159 LEU A CA 1
ATO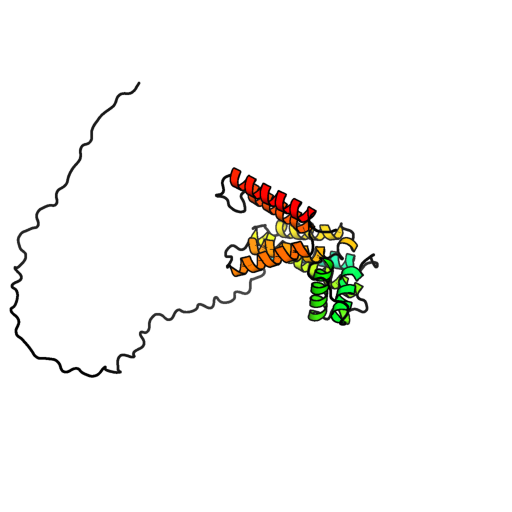M 1135 C C . LEU A 1 159 ? -5.798 -5.858 1.240 1.00 95.56 159 LEU A C 1
ATOM 1137 O O . LEU A 1 159 ? -6.668 -6.155 2.064 1.00 95.56 159 LEU A O 1
ATOM 1141 N N . LEU A 1 160 ? -4.650 -5.286 1.608 1.00 93.38 160 LEU A N 1
ATOM 1142 C CA . LEU A 1 160 ? -4.349 -4.899 2.987 1.00 93.38 160 LEU A CA 1
ATOM 1143 C C . LEU A 1 160 ? -5.297 -3.801 3.483 1.00 93.38 160 LEU A C 1
ATOM 1145 O O . LEU A 1 160 ? -5.800 -3.921 4.605 1.00 93.38 160 LEU A O 1
ATOM 1149 N N . VAL A 1 161 ? -5.612 -2.800 2.656 1.00 92.12 161 VAL A N 1
ATOM 1150 C CA . VAL A 1 161 ? -6.611 -1.759 2.955 1.00 92.12 161 VAL A CA 1
ATOM 1151 C C . VAL A 1 161 ? -7.973 -2.394 3.186 1.00 92.12 161 VAL A C 1
ATOM 1153 O O . VAL A 1 161 ? -8.551 -2.207 4.256 1.00 92.12 161 VAL A O 1
ATOM 1156 N N . TRP A 1 162 ? -8.453 -3.234 2.264 1.00 93.81 162 TRP A N 1
ATOM 1157 C CA . TRP A 1 162 ? -9.721 -3.948 2.438 1.00 93.81 162 TRP A CA 1
ATOM 1158 C C . TRP A 1 162 ? -9.750 -4.726 3.759 1.00 93.81 162 TRP A C 1
ATOM 1160 O O . TRP A 1 162 ? -10.668 -4.593 4.577 1.00 93.81 162 TRP A O 1
ATOM 1170 N N . ARG A 1 163 ? -8.712 -5.525 4.008 1.00 93.12 163 ARG A N 1
ATOM 1171 C CA . ARG A 1 163 ? -8.596 -6.359 5.206 1.00 93.12 163 ARG A CA 1
ATOM 1172 C C . ARG A 1 163 ? -8.495 -5.537 6.492 1.00 93.12 163 ARG A C 1
ATOM 1174 O O . ARG A 1 163 ? -8.884 -6.047 7.548 1.00 93.12 163 ARG A O 1
ATOM 1181 N N . THR A 1 164 ? -7.968 -4.321 6.421 1.00 88.88 164 THR A N 1
ATOM 1182 C CA . THR A 1 164 ? -7.869 -3.379 7.542 1.00 88.88 164 THR A CA 1
ATOM 1183 C C . THR A 1 164 ? -9.211 -2.700 7.794 1.00 88.88 164 THR A C 1
ATOM 1185 O O . THR A 1 164 ? -9.700 -2.743 8.921 1.00 88.88 164 THR A O 1
ATOM 1188 N N . SER A 1 165 ? -9.889 -2.232 6.746 1.00 89.81 165 SER A N 1
ATOM 1189 C CA . SER A 1 165 ? -11.257 -1.700 6.800 1.00 89.81 165 SER A CA 1
ATOM 1190 C C . SER A 1 165 ? -12.233 -2.677 7.460 1.00 89.81 165 SER A C 1
ATOM 1192 O O . SER A 1 165 ? -12.991 -2.300 8.353 1.00 89.81 165 SER A O 1
ATOM 1194 N N . ARG A 1 166 ? -12.154 -3.970 7.112 1.00 90.25 166 ARG A N 1
ATOM 1195 C CA . ARG A 1 166 ? -12.980 -5.013 7.751 1.00 90.25 166 ARG A CA 1
ATOM 1196 C C . ARG A 1 166 ? -12.652 -5.218 9.227 1.00 90.25 166 ARG A C 1
ATOM 1198 O O . ARG A 1 166 ? -13.554 -5.478 10.016 1.00 90.25 166 ARG A O 1
ATOM 1205 N N . ARG A 1 167 ? -11.383 -5.083 9.628 1.00 86.19 167 ARG A N 1
ATOM 1206 C CA . ARG A 1 167 ? -10.997 -5.146 11.050 1.00 86.19 167 ARG A CA 1
ATOM 1207 C C . ARG A 1 167 ? -11.501 -3.945 11.845 1.00 86.19 167 ARG A C 1
ATOM 1209 O O . ARG A 1 167 ? -11.777 -4.101 13.029 1.00 86.19 167 ARG A O 1
ATOM 1216 N N . LEU A 1 168 ? -11.643 -2.792 11.199 1.00 86.38 168 LEU A N 1
ATOM 1217 C CA . LEU A 1 168 ? -12.218 -1.584 11.791 1.00 86.38 168 LEU A CA 1
ATOM 1218 C C . LEU A 1 168 ? -13.754 -1.624 11.873 1.00 86.38 168 LEU A C 1
ATOM 1220 O O . LEU A 1 168 ? -14.351 -0.693 12.401 1.00 86.38 168 LEU A O 1
ATOM 1224 N N . GLY A 1 169 ? -14.395 -2.692 11.385 1.00 87.81 169 GLY A N 1
ATOM 1225 C CA . GLY A 1 169 ? -15.851 -2.833 11.405 1.00 87.81 169 GLY A CA 1
ATOM 1226 C C . GLY A 1 169 ? -16.564 -2.024 10.322 1.00 87.81 169 GLY A C 1
ATOM 1227 O O . GLY A 1 169 ? -17.768 -1.813 10.427 1.00 87.81 169 GLY A O 1
ATOM 1228 N N . LEU A 1 170 ? -15.849 -1.571 9.285 1.00 88.31 170 LEU A N 1
ATOM 1229 C CA . LEU A 1 170 ? -16.481 -0.893 8.157 1.00 88.31 170 LEU A CA 1
ATOM 1230 C C . LEU A 1 170 ? -17.359 -1.876 7.366 1.00 88.31 170 LEU A C 1
ATOM 1232 O O . LEU A 1 170 ? -16.934 -2.993 7.036 1.00 88.31 170 LEU A O 1
ATOM 1236 N N . GLY A 1 171 ? -18.576 -1.430 7.042 1.00 89.31 171 GLY A N 1
ATOM 1237 C CA . GLY A 1 171 ? -19.473 -2.135 6.126 1.00 89.31 171 GLY A CA 1
ATOM 1238 C C . GLY A 1 171 ? -18.866 -2.267 4.727 1.00 89.31 171 GLY A C 1
ATOM 1239 O O . GLY A 1 171 ? -17.909 -1.572 4.381 1.00 89.31 171 GLY A O 1
ATOM 1240 N N . ASP A 1 172 ? -19.416 -3.157 3.906 1.00 91.19 172 ASP A N 1
ATOM 1241 C CA . ASP A 1 172 ? -18.886 -3.453 2.568 1.00 91.19 172 ASP A CA 1
ATOM 1242 C C . ASP A 1 172 ? -18.774 -2.240 1.631 1.00 91.19 172 ASP A C 1
ATOM 1244 O O . ASP A 1 172 ? -17.702 -2.083 1.039 1.00 91.19 172 ASP A O 1
ATOM 1248 N N . PRO A 1 173 ? -19.770 -1.330 1.530 1.00 91.06 173 PRO A N 1
ATOM 1249 C CA . PRO A 1 173 ? -19.630 -0.156 0.667 1.00 91.06 173 PRO A CA 1
ATOM 1250 C C . PRO A 1 173 ? -18.542 0.800 1.168 1.00 91.06 173 PRO A C 1
ATOM 1252 O O . PRO A 1 173 ? -17.782 1.341 0.370 1.00 91.06 173 PRO A O 1
ATOM 1255 N N . ALA A 1 174 ? -18.398 0.961 2.487 1.00 90.12 174 ALA A N 1
ATOM 1256 C CA . ALA A 1 174 ? -17.346 1.792 3.070 1.00 90.12 174 ALA A CA 1
ATOM 1257 C C . ALA A 1 174 ? -15.951 1.180 2.855 1.00 90.12 174 ALA A C 1
ATOM 1259 O O . ALA A 1 174 ? -14.992 1.895 2.566 1.00 90.12 174 ALA A O 1
ATOM 1260 N N . ALA A 1 175 ? -15.829 -0.148 2.947 1.00 92.94 175 ALA A N 1
ATOM 1261 C CA . ALA A 1 175 ? -14.585 -0.847 2.647 1.00 92.94 175 ALA A CA 1
ATOM 1262 C C . ALA A 1 175 ? -14.214 -0.739 1.159 1.00 92.94 175 ALA A C 1
ATOM 1264 O O . ALA A 1 175 ? -13.051 -0.491 0.851 1.00 92.94 175 ALA A O 1
ATOM 1265 N N . ALA A 1 176 ? -15.187 -0.879 0.253 1.00 93.38 176 ALA A N 1
ATOM 1266 C CA . ALA A 1 176 ? -14.987 -0.680 -1.181 1.00 93.38 176 ALA A CA 1
ATOM 1267 C C . ALA A 1 176 ? -14.559 0.762 -1.494 1.00 93.38 176 ALA A C 1
ATOM 1269 O O . ALA A 1 176 ? -13.570 0.964 -2.194 1.00 93.38 176 ALA A O 1
ATOM 1270 N N . ALA A 1 177 ? -15.231 1.757 -0.906 1.00 92.25 177 ALA A N 1
ATOM 1271 C CA . ALA A 1 177 ? -14.869 3.165 -1.055 1.00 92.25 177 ALA A CA 1
ATOM 1272 C C . ALA A 1 177 ? -13.441 3.452 -0.565 1.00 92.25 177 ALA A C 1
ATOM 1274 O O . ALA A 1 177 ? -12.699 4.150 -1.246 1.00 92.25 177 ALA A O 1
ATOM 1275 N N . ALA A 1 178 ? -13.021 2.869 0.563 1.00 91.12 178 ALA A N 1
ATOM 1276 C CA . ALA A 1 178 ? -11.652 3.008 1.061 1.00 91.12 178 ALA A CA 1
ATOM 1277 C C . ALA A 1 178 ? -10.609 2.417 0.093 1.00 91.12 178 ALA A C 1
ATOM 1279 O O . ALA A 1 178 ? -9.564 3.026 -0.124 1.00 91.12 178 ALA A O 1
ATOM 1280 N N . VAL A 1 179 ? -10.896 1.257 -0.511 1.00 92.94 179 VAL A N 1
ATOM 1281 C CA . VAL A 1 179 ? -10.020 0.633 -1.519 1.00 92.94 179 VAL A CA 1
ATOM 1282 C C . VAL A 1 179 ? -9.940 1.485 -2.784 1.00 92.94 179 VAL A C 1
ATOM 1284 O O . VAL A 1 179 ? -8.844 1.709 -3.291 1.00 92.94 179 VAL A O 1
ATOM 1287 N N . LEU A 1 180 ? -11.076 1.984 -3.279 1.00 91.56 180 LEU A N 1
ATOM 1288 C CA . LEU A 1 180 ? -11.117 2.850 -4.460 1.00 91.56 180 LEU A CA 1
ATOM 1289 C C . LEU A 1 180 ? -10.395 4.176 -4.210 1.00 91.56 180 LEU A C 1
ATOM 1291 O O . LEU A 1 180 ? -9.599 4.595 -5.042 1.00 91.56 180 LEU A O 1
ATOM 1295 N N . ALA A 1 181 ? -10.625 4.805 -3.056 1.00 89.88 181 ALA A N 1
ATOM 1296 C CA . ALA A 1 181 ? -9.940 6.032 -2.667 1.00 89.88 181 ALA A CA 1
ATOM 1297 C C . ALA A 1 181 ? -8.426 5.815 -2.571 1.00 89.88 181 ALA A C 1
ATOM 1299 O O . ALA A 1 181 ? -7.663 6.628 -3.082 1.00 89.88 181 ALA A O 1
ATOM 1300 N N . PHE A 1 182 ? -7.991 4.695 -1.985 1.00 89.19 182 PHE A N 1
ATOM 1301 C CA . PHE A 1 182 ? -6.580 4.320 -1.956 1.00 89.19 182 PHE A CA 1
ATOM 1302 C C . PHE A 1 182 ? -6.011 4.137 -3.368 1.00 89.19 182 PHE A C 1
ATOM 1304 O O . PHE A 1 182 ? -4.979 4.720 -3.679 1.00 89.19 182 PHE A O 1
ATOM 1311 N N . GLY A 1 183 ? -6.691 3.377 -4.230 1.00 86.94 183 GLY A N 1
ATOM 1312 C CA . GLY A 1 183 ? -6.247 3.131 -5.603 1.00 86.94 183 GLY A CA 1
ATOM 1313 C C . GLY A 1 183 ? -6.281 4.367 -6.504 1.00 86.94 183 GLY A C 1
ATOM 1314 O O . GLY A 1 183 ? -5.529 4.426 -7.471 1.00 86.94 183 GLY A O 1
ATOM 1315 N N . ALA A 1 184 ? -7.091 5.375 -6.175 1.00 85.69 184 ALA A N 1
ATOM 1316 C CA . ALA A 1 184 ? -7.112 6.651 -6.881 1.00 85.69 184 ALA A CA 1
ATOM 1317 C C . ALA A 1 184 ? -5.842 7.480 -6.635 1.00 85.69 184 ALA A C 1
ATOM 1319 O O . ALA A 1 184 ? -5.387 8.161 -7.546 1.00 85.69 184 ALA A O 1
ATOM 1320 N N . VAL A 1 185 ? -5.233 7.401 -5.446 1.00 78.62 185 VAL A N 1
ATOM 1321 C CA . VAL A 1 185 ? -4.017 8.166 -5.112 1.00 78.62 185 VAL A CA 1
ATOM 1322 C C . VAL A 1 185 ? -2.868 7.915 -6.101 1.00 78.62 185 VAL A C 1
ATOM 1324 O O . VAL A 1 185 ? -2.416 8.882 -6.711 1.00 78.62 185 VAL A O 1
ATOM 1327 N N . PRO A 1 186 ? -2.401 6.673 -6.335 1.00 71.06 186 PRO A N 1
ATOM 1328 C CA . PRO A 1 186 ? -1.314 6.427 -7.280 1.00 71.06 186 PRO A CA 1
ATOM 1329 C C . PRO A 1 186 ? -1.709 6.714 -8.734 1.00 71.06 186 PRO A C 1
ATOM 1331 O O . PRO A 1 186 ? -0.830 6.953 -9.549 1.00 71.06 186 PRO A O 1
ATOM 1334 N N . LEU A 1 187 ? -3.005 6.726 -9.071 1.00 70.06 187 LEU A N 1
ATOM 1335 C CA . LEU A 1 187 ? -3.479 7.126 -10.403 1.00 70.06 187 LEU A CA 1
ATOM 1336 C C . LEU A 1 187 ? -3.395 8.643 -10.630 1.00 70.06 187 LEU A C 1
ATOM 1338 O O . LEU A 1 187 ? -3.348 9.085 -11.774 1.00 70.06 187 LEU A O 1
ATOM 1342 N N . LEU A 1 188 ? -3.398 9.429 -9.552 1.00 65.38 188 LEU A N 1
ATOM 1343 C CA . LEU A 1 188 ? -3.292 10.890 -9.586 1.00 65.38 188 LEU A CA 1
ATOM 1344 C C . LEU A 1 188 ? -1.845 11.379 -9.440 1.00 65.38 188 LEU A C 1
ATOM 1346 O O . LEU A 1 188 ? -1.548 12.531 -9.751 1.00 65.38 188 LEU A O 1
ATOM 1350 N N . VAL A 1 189 ? -0.953 10.518 -8.953 1.00 68.69 189 VAL A N 1
ATOM 1351 C CA . VAL A 1 189 ? 0.469 10.807 -8.779 1.00 68.69 189 VAL A CA 1
ATOM 1352 C C . VAL A 1 189 ? 1.226 10.408 -10.054 1.00 68.69 189 VAL A C 1
ATOM 1354 O O . VAL A 1 189 ? 0.932 9.365 -10.638 1.00 68.69 189 VAL A O 1
ATOM 1357 N N . PRO A 1 190 ? 2.213 11.198 -10.512 1.00 63.75 190 PRO A N 1
ATOM 1358 C CA . PRO A 1 190 ? 3.029 10.816 -11.659 1.00 63.75 190 PRO A CA 1
ATOM 1359 C C . PRO A 1 190 ? 3.703 9.452 -11.454 1.00 63.75 190 PRO A C 1
ATOM 1361 O O . PRO A 1 190 ? 4.285 9.202 -10.400 1.00 63.75 190 PRO A O 1
ATOM 1364 N N . ALA A 1 191 ? 3.684 8.573 -12.460 1.00 57.06 191 ALA A N 1
ATOM 1365 C CA . ALA A 1 191 ? 4.150 7.194 -12.276 1.00 57.06 191 ALA A CA 1
ATOM 1366 C C . ALA A 1 191 ? 5.662 7.053 -11.983 1.00 57.06 191 ALA A C 1
ATOM 1368 O O . ALA A 1 191 ? 6.062 6.060 -11.385 1.00 57.06 191 ALA A O 1
ATOM 1369 N N . HIS A 1 192 ? 6.492 8.068 -12.254 1.00 52.81 192 HIS A N 1
ATOM 1370 C CA . HIS A 1 192 ? 7.885 8.094 -11.778 1.00 52.81 192 HIS A CA 1
ATOM 1371 C C . HIS A 1 192 ? 7.981 8.153 -10.243 1.00 52.81 192 HIS A C 1
ATOM 1373 O O . HIS A 1 192 ? 8.866 7.547 -9.651 1.00 52.81 192 HIS A O 1
ATOM 1379 N N . ALA A 1 193 ? 7.023 8.798 -9.571 1.00 58.22 193 ALA A N 1
ATOM 1380 C CA . ALA A 1 193 ? 6.930 8.770 -8.113 1.00 58.22 193 ALA A CA 1
ATOM 1381 C C . ALA A 1 193 ? 6.371 7.432 -7.582 1.00 58.22 193 ALA A C 1
ATOM 1383 O O . ALA A 1 193 ? 6.461 7.159 -6.386 1.00 58.22 193 ALA A O 1
ATOM 1384 N N . VAL A 1 194 ? 5.816 6.589 -8.462 1.00 63.72 194 VAL A N 1
ATOM 1385 C CA . VAL A 1 194 ? 5.352 5.230 -8.142 1.00 63.72 194 VAL A CA 1
ATOM 1386 C C . VAL A 1 194 ? 6.492 4.212 -8.291 1.00 63.72 194 VAL A C 1
ATOM 1388 O O . VAL A 1 194 ? 6.558 3.265 -7.513 1.00 63.72 194 VAL A O 1
ATOM 1391 N N . SER A 1 195 ? 7.449 4.444 -9.194 1.00 73.44 195 SER A N 1
ATOM 1392 C CA . SER A 1 195 ? 8.692 3.662 -9.346 1.00 73.44 195 SER A CA 1
ATOM 1393 C C . SER A 1 195 ? 9.769 4.028 -8.311 1.00 73.44 195 SER A C 1
ATOM 1395 O O . SER A 1 195 ? 10.952 4.108 -8.629 1.00 73.44 195 SER A O 1
ATOM 1397 N N . ALA A 1 196 ? 9.366 4.245 -7.058 1.00 84.81 196 ALA A N 1
ATOM 1398 C CA . ALA A 1 196 ? 10.243 4.658 -5.965 1.00 84.81 196 ALA A CA 1
ATOM 1399 C C . ALA A 1 196 ? 10.273 3.611 -4.834 1.00 84.81 196 ALA A C 1
ATOM 1401 O O . ALA A 1 196 ? 9.299 2.870 -4.657 1.00 84.81 196 ALA A O 1
ATOM 1402 N N . PRO A 1 197 ? 11.329 3.586 -3.993 1.00 87.25 197 PRO A N 1
ATOM 1403 C CA . PRO A 1 197 ? 11.379 2.765 -2.775 1.00 87.25 197 PRO A CA 1
ATOM 1404 C C . PRO A 1 197 ? 10.132 2.897 -1.887 1.00 87.25 197 PRO A C 1
ATOM 1406 O O . PRO A 1 197 ? 9.701 1.937 -1.243 1.00 87.25 197 PRO A O 1
ATOM 1409 N N . ALA A 1 198 ? 9.492 4.070 -1.926 1.00 85.69 198 ALA A N 1
ATOM 1410 C CA . ALA A 1 198 ? 8.260 4.366 -1.213 1.00 85.69 198 ALA A CA 1
ATOM 1411 C C . ALA A 1 198 ? 7.088 3.430 -1.549 1.00 85.69 198 ALA A C 1
ATOM 1413 O O . ALA A 1 198 ? 6.247 3.203 -0.678 1.00 85.69 198 ALA A O 1
ATOM 1414 N N . ALA A 1 199 ? 7.038 2.831 -2.743 1.00 87.31 199 ALA A N 1
ATOM 1415 C CA . ALA A 1 199 ? 5.987 1.876 -3.097 1.00 87.31 199 ALA A CA 1
ATOM 1416 C C . ALA A 1 199 ? 5.981 0.654 -2.160 1.00 87.31 199 ALA A C 1
ATOM 1418 O O . ALA A 1 199 ? 4.926 0.243 -1.679 1.00 87.31 199 ALA A O 1
ATOM 1419 N N . PHE A 1 200 ? 7.160 0.129 -1.811 1.00 90.19 200 PHE A N 1
ATOM 1420 C CA . PHE A 1 200 ? 7.284 -0.971 -0.850 1.00 90.19 200 PHE A CA 1
ATOM 1421 C C . PHE A 1 200 ? 6.967 -0.530 0.584 1.00 90.19 200 PHE A C 1
ATOM 1423 O O . PHE A 1 200 ? 6.455 -1.320 1.380 1.00 90.19 200 PHE A O 1
ATOM 1430 N N . ALA A 1 201 ? 7.266 0.726 0.933 1.00 89.56 201 ALA A N 1
ATOM 1431 C CA . ALA A 1 201 ? 7.009 1.246 2.273 1.00 89.56 201 ALA A CA 1
ATOM 1432 C C . ALA A 1 201 ? 5.514 1.218 2.623 1.00 89.56 201 ALA A C 1
ATOM 1434 O O . ALA A 1 201 ? 5.158 0.933 3.768 1.00 89.56 201 ALA A O 1
ATOM 1435 N N . VAL A 1 202 ? 4.640 1.468 1.640 1.00 88.19 202 VAL A N 1
ATOM 1436 C CA . VAL A 1 202 ? 3.181 1.450 1.822 1.00 88.19 202 VAL A CA 1
ATOM 1437 C C . VAL A 1 202 ? 2.692 0.066 2.253 1.00 88.19 202 VAL A C 1
ATOM 1439 O O . VAL A 1 202 ? 1.946 -0.035 3.229 1.00 88.19 202 VAL A O 1
ATOM 1442 N N . ASP A 1 203 ? 3.158 -1.004 1.604 1.00 91.19 203 ASP A N 1
ATOM 1443 C CA . ASP A 1 203 ? 2.784 -2.378 1.960 1.00 91.19 203 ASP A CA 1
ATOM 1444 C C . ASP A 1 203 ? 3.219 -2.739 3.382 1.00 91.19 203 ASP A C 1
ATOM 1446 O O . ASP A 1 203 ? 2.424 -3.259 4.175 1.00 91.19 203 ASP A O 1
ATOM 1450 N N . TRP A 1 204 ? 4.464 -2.415 3.739 1.00 91.94 204 TRP A N 1
ATOM 1451 C CA . TRP A 1 204 ? 4.990 -2.661 5.079 1.00 91.94 204 TRP A CA 1
ATOM 1452 C C . TRP A 1 204 ? 4.257 -1.841 6.151 1.00 91.94 204 TRP A C 1
ATOM 1454 O O . TRP A 1 204 ? 3.919 -2.379 7.210 1.00 91.94 204 TRP A O 1
ATOM 1464 N N . ALA A 1 205 ? 3.922 -0.579 5.872 1.00 86.88 205 ALA A N 1
ATOM 1465 C CA . ALA A 1 205 ? 3.151 0.270 6.780 1.00 86.88 205 ALA A CA 1
ATOM 1466 C C . ALA A 1 205 ? 1.715 -0.247 6.981 1.00 86.88 205 ALA A C 1
ATOM 1468 O O . ALA A 1 205 ? 1.227 -0.324 8.115 1.00 86.88 205 ALA A O 1
ATOM 1469 N N . LEU A 1 206 ? 1.039 -0.658 5.903 1.00 88.38 206 LEU A N 1
ATOM 1470 C CA . LEU A 1 206 ? -0.298 -1.252 5.970 1.00 88.38 206 LEU A CA 1
ATOM 1471 C C . LEU A 1 206 ? -0.283 -2.593 6.710 1.00 88.38 206 LEU A C 1
ATOM 1473 O O . LEU A 1 206 ? -1.178 -2.866 7.519 1.00 88.38 206 LEU A O 1
ATOM 1477 N N . LEU A 1 207 ? 0.745 -3.414 6.487 1.00 90.44 207 LEU A N 1
ATOM 1478 C CA . LEU A 1 207 ? 0.943 -4.661 7.217 1.00 90.44 207 LEU A CA 1
ATOM 1479 C C . LEU A 1 207 ? 1.142 -4.396 8.714 1.00 90.44 207 LEU A C 1
ATOM 1481 O O . LEU A 1 207 ? 0.459 -5.016 9.533 1.00 90.44 207 LEU A O 1
ATOM 1485 N N . ALA A 1 208 ? 2.007 -3.448 9.079 1.00 88.19 208 ALA A N 1
ATOM 1486 C CA . ALA A 1 208 ? 2.222 -3.045 10.466 1.00 88.19 208 ALA A CA 1
ATOM 1487 C C . ALA A 1 208 ? 0.922 -2.566 11.129 1.00 88.19 208 ALA A C 1
ATOM 1489 O O . ALA A 1 208 ? 0.567 -3.041 12.210 1.00 88.19 208 ALA A O 1
ATOM 1490 N N . CYS A 1 209 ? 0.167 -1.691 10.457 1.00 85.25 209 CYS A N 1
ATOM 1491 C CA . CYS A 1 209 ? -1.129 -1.204 10.934 1.00 85.25 209 CYS A CA 1
ATOM 1492 C C . CYS A 1 209 ? -2.107 -2.363 11.174 1.00 85.25 209 CYS A C 1
ATOM 1494 O O . CYS A 1 209 ? -2.727 -2.481 12.235 1.00 85.25 209 CYS A O 1
ATOM 1496 N N . ARG A 1 210 ? -2.196 -3.287 10.215 1.00 88.44 210 ARG A N 1
ATOM 1497 C CA . ARG A 1 210 ? -3.049 -4.470 10.323 1.00 88.44 210 ARG A CA 1
ATOM 1498 C C . ARG A 1 210 ? -2.670 -5.356 11.511 1.00 88.44 210 ARG A C 1
ATOM 1500 O O . ARG A 1 210 ? -3.570 -5.872 12.182 1.00 88.44 210 ARG A O 1
ATOM 1507 N N . LEU A 1 211 ? -1.375 -5.576 11.733 1.00 87.88 211 LEU A N 1
ATOM 1508 C CA . LEU A 1 211 ? -0.866 -6.374 12.851 1.00 87.88 211 LEU A CA 1
ATOM 1509 C C . LEU A 1 211 ? -1.121 -5.673 14.191 1.00 87.88 211 LEU A C 1
ATOM 1511 O O . LEU A 1 211 ? -1.538 -6.332 15.142 1.00 87.88 211 LEU A O 1
ATOM 1515 N N . ALA A 1 212 ? -0.980 -4.346 14.245 1.00 84.81 212 ALA A N 1
ATOM 1516 C CA . ALA A 1 212 ? -1.303 -3.541 15.423 1.00 84.81 212 ALA A CA 1
ATOM 1517 C C . ALA A 1 212 ? -2.800 -3.605 15.787 1.00 84.81 212 ALA A C 1
ATOM 1519 O O . ALA A 1 212 ? -3.159 -3.612 16.962 1.00 84.81 212 ALA A O 1
ATOM 1520 N N . LEU A 1 213 ? -3.683 -3.736 14.791 1.00 83.31 213 LEU A N 1
ATOM 1521 C CA . LEU A 1 213 ? -5.131 -3.914 14.978 1.00 83.31 213 LEU A CA 1
ATOM 1522 C C . LEU A 1 213 ? -5.540 -5.366 15.316 1.00 83.31 213 LEU A C 1
ATOM 1524 O O . LEU A 1 213 ? -6.727 -5.721 15.287 1.00 83.31 213 LEU A O 1
ATOM 1528 N N . ALA A 1 214 ? -4.593 -6.260 15.607 1.00 84.06 214 ALA A N 1
ATOM 1529 C CA . ALA A 1 214 ? -4.906 -7.625 16.011 1.00 84.06 214 ALA A CA 1
ATOM 1530 C C . ALA A 1 214 ? -5.407 -7.697 17.463 1.00 84.06 214 ALA A C 1
ATOM 1532 O O . ALA A 1 214 ? -4.665 -7.461 18.405 1.00 84.06 214 ALA A O 1
ATOM 1533 N N . ARG A 1 215 ? -6.669 -8.121 17.651 1.00 71.69 215 ARG A N 1
ATOM 1534 C CA . ARG A 1 215 ? -7.314 -8.280 18.974 1.00 71.69 215 ARG A CA 1
ATOM 1535 C C . ARG A 1 215 ? -6.608 -9.246 19.938 1.00 71.69 215 ARG A C 1
ATOM 1537 O O . ARG A 1 215 ? -6.814 -9.148 21.140 1.00 71.69 215 ARG A O 1
ATOM 1544 N N . ARG A 1 216 ? -5.840 -10.207 19.422 1.00 71.44 216 ARG A N 1
ATOM 1545 C CA . ARG A 1 216 ? -5.039 -11.165 20.200 1.00 71.44 216 ARG A CA 1
ATOM 1546 C C . ARG A 1 216 ? -3.645 -11.217 19.591 1.00 71.44 216 ARG A C 1
ATOM 1548 O O . ARG A 1 216 ? -3.380 -12.064 18.742 1.00 71.44 216 ARG A O 1
ATOM 1555 N N . SER A 1 217 ? -2.799 -10.262 19.946 1.00 70.94 217 SER A N 1
ATOM 1556 C CA . SER A 1 217 ? -1.415 -10.236 19.485 1.00 70.94 217 SER A CA 1
ATOM 1557 C C . SER A 1 217 ? -0.551 -11.083 20.414 1.00 70.94 217 SER A C 1
ATOM 1559 O O . SER A 1 217 ? -0.399 -10.792 21.598 1.00 70.94 217 SER A O 1
ATOM 1561 N N . ALA A 1 218 ? 0.007 -12.161 19.865 1.00 82.75 218 ALA A N 1
ATOM 1562 C CA . ALA A 1 218 ? 1.133 -12.843 20.487 1.00 82.75 218 ALA A CA 1
ATOM 1563 C C . ALA A 1 218 ? 2.352 -11.897 20.474 1.00 82.75 218 ALA A C 1
ATOM 1565 O O . ALA A 1 218 ? 2.412 -11.013 19.611 1.00 82.75 218 ALA A O 1
ATOM 1566 N N . PRO A 1 219 ? 3.353 -12.077 21.355 1.00 81.69 219 PRO A N 1
ATOM 1567 C CA . PRO A 1 219 ? 4.585 -11.281 21.308 1.00 81.69 219 PRO A CA 1
ATOM 1568 C C . PRO A 1 219 ? 5.235 -11.312 19.916 1.00 81.69 219 PRO A C 1
ATOM 1570 O O . PRO A 1 219 ? 5.657 -10.278 19.411 1.00 81.69 219 PRO A O 1
ATOM 1573 N N . ALA A 1 220 ? 5.173 -12.456 19.227 1.00 85.00 220 ALA A N 1
ATOM 1574 C CA . ALA A 1 220 ? 5.634 -12.592 17.847 1.00 85.00 220 ALA A CA 1
ATOM 1575 C C . ALA A 1 220 ? 4.938 -11.624 16.866 1.00 85.00 220 ALA A C 1
ATOM 1577 O O . ALA A 1 220 ? 5.577 -11.094 15.963 1.00 85.00 220 ALA A O 1
ATOM 1578 N N . THR A 1 221 ? 3.641 -11.345 17.042 1.00 85.94 221 THR A N 1
ATOM 1579 C CA . THR A 1 221 ? 2.902 -10.388 16.198 1.00 85.94 221 THR A CA 1
ATOM 1580 C C . THR A 1 221 ? 3.456 -8.972 16.350 1.00 85.94 221 THR A C 1
ATOM 1582 O O . THR A 1 221 ? 3.555 -8.252 15.359 1.00 85.94 221 THR A O 1
ATOM 1585 N N . TRP A 1 222 ? 3.851 -8.588 17.567 1.00 83.38 222 TRP A N 1
ATOM 1586 C CA . TRP A 1 222 ? 4.479 -7.293 17.830 1.00 83.38 222 TRP A CA 1
ATOM 1587 C C . TRP A 1 222 ? 5.874 -7.199 17.225 1.00 83.38 222 TRP A C 1
ATOM 1589 O O . TRP A 1 222 ? 6.198 -6.171 16.639 1.00 83.38 222 TRP A O 1
ATOM 1599 N N . THR A 1 223 ? 6.665 -8.271 17.293 1.00 86.31 223 THR A N 1
ATOM 1600 C CA . THR A 1 223 ? 7.981 -8.321 16.643 1.00 86.31 223 THR A CA 1
ATOM 1601 C C . THR A 1 223 ? 7.856 -8.130 15.133 1.00 86.31 223 THR A C 1
ATOM 1603 O O . THR A 1 223 ? 8.548 -7.291 14.564 1.00 86.31 223 THR A O 1
ATOM 1606 N N . VAL A 1 224 ? 6.925 -8.837 14.484 1.00 88.56 224 VAL A N 1
ATOM 1607 C CA . VAL A 1 224 ? 6.695 -8.687 13.037 1.00 88.56 224 VAL A CA 1
ATOM 1608 C C . VAL A 1 224 ? 6.174 -7.288 12.701 1.00 88.56 224 VAL A C 1
ATOM 1610 O O . VAL A 1 224 ? 6.611 -6.700 11.717 1.00 88.56 224 VAL A O 1
ATOM 1613 N N . ALA A 1 225 ? 5.288 -6.719 13.524 1.00 86.25 225 ALA A N 1
ATOM 1614 C CA . ALA A 1 225 ? 4.819 -5.348 13.331 1.00 86.25 225 ALA A CA 1
ATOM 1615 C C . ALA A 1 225 ? 5.964 -4.329 13.450 1.00 86.25 225 ALA A C 1
ATOM 1617 O O . ALA A 1 225 ? 6.050 -3.423 12.629 1.00 86.25 225 ALA A O 1
ATOM 1618 N N . ALA A 1 226 ? 6.863 -4.496 14.424 1.00 84.12 226 ALA A N 1
ATOM 1619 C CA . ALA A 1 226 ? 8.024 -3.627 14.605 1.00 84.12 226 ALA A CA 1
ATOM 1620 C C . ALA A 1 226 ? 8.998 -3.719 13.422 1.00 84.12 226 ALA A C 1
ATOM 1622 O O . ALA A 1 226 ? 9.447 -2.689 12.925 1.00 84.12 226 ALA A O 1
ATOM 1623 N N . ILE A 1 227 ? 9.263 -4.931 12.924 1.00 88.62 227 ILE A N 1
ATOM 1624 C CA . ILE A 1 227 ? 10.075 -5.142 11.715 1.00 88.62 227 ILE A CA 1
ATOM 1625 C C . ILE A 1 227 ? 9.413 -4.474 10.506 1.00 88.62 227 ILE A C 1
ATOM 1627 O O . ILE A 1 227 ? 10.084 -3.781 9.751 1.00 88.62 227 ILE A O 1
ATOM 1631 N N . ALA A 1 228 ? 8.097 -4.626 10.343 1.00 89.12 228 ALA A N 1
ATOM 1632 C CA . ALA A 1 228 ? 7.363 -3.992 9.253 1.00 89.12 228 ALA A CA 1
ATOM 1633 C C . ALA A 1 228 ? 7.433 -2.455 9.326 1.00 89.12 228 ALA A C 1
ATOM 1635 O O . ALA A 1 228 ? 7.672 -1.808 8.311 1.00 89.12 228 ALA A O 1
ATOM 1636 N N . VAL A 1 229 ? 7.308 -1.859 10.518 1.00 83.88 229 VAL A N 1
ATOM 1637 C CA . VAL A 1 229 ? 7.514 -0.410 10.702 1.00 83.88 229 VAL A CA 1
ATOM 1638 C C . VAL A 1 229 ? 8.940 -0.008 10.337 1.00 83.88 229 VAL A C 1
ATOM 1640 O O . VAL A 1 229 ? 9.123 0.966 9.614 1.00 83.88 229 VAL A O 1
ATOM 1643 N N . LEU A 1 230 ? 9.941 -0.755 10.806 1.00 84.94 230 LEU A N 1
ATOM 1644 C CA . LEU A 1 230 ? 11.344 -0.470 10.514 1.00 84.94 230 LEU A CA 1
ATOM 1645 C C . LEU A 1 230 ? 11.608 -0.483 9.003 1.00 84.94 230 LEU A C 1
ATOM 1647 O O . LEU A 1 230 ? 12.164 0.475 8.476 1.00 84.94 230 LEU A O 1
ATOM 1651 N N . LEU A 1 231 ? 11.155 -1.525 8.301 1.00 86.50 231 LEU A N 1
ATOM 1652 C CA . LEU A 1 231 ? 11.298 -1.629 6.847 1.00 86.50 231 LEU A CA 1
ATOM 1653 C C . LEU A 1 231 ? 10.587 -0.484 6.123 1.00 86.50 231 LEU A C 1
ATOM 1655 O O . LEU A 1 231 ? 11.170 0.102 5.216 1.00 86.50 231 LEU A O 1
ATOM 1659 N N . ALA A 1 232 ? 9.373 -0.119 6.548 1.00 86.12 232 ALA A N 1
ATOM 1660 C CA . ALA A 1 232 ? 8.649 1.007 5.964 1.00 86.12 232 ALA A CA 1
ATOM 1661 C C . ALA A 1 232 ? 9.421 2.330 6.103 1.00 86.12 232 ALA A C 1
ATOM 1663 O O . ALA A 1 232 ? 9.501 3.093 5.146 1.00 86.12 232 ALA A O 1
ATOM 1664 N N . VAL A 1 233 ? 10.022 2.582 7.269 1.00 83.56 233 VAL A N 1
ATOM 1665 C CA . VAL A 1 233 ? 10.810 3.797 7.536 1.00 83.56 233 VAL A CA 1
ATOM 1666 C C . VAL A 1 233 ? 12.120 3.810 6.749 1.00 83.56 233 VAL A C 1
ATOM 1668 O O . VAL A 1 233 ? 12.496 4.855 6.227 1.00 83.56 233 VAL A O 1
ATOM 1671 N N . LEU A 1 234 ? 12.806 2.669 6.632 1.00 83.50 234 LEU A N 1
ATOM 1672 C CA . LEU A 1 234 ? 14.032 2.572 5.830 1.00 83.50 234 LEU A CA 1
ATOM 1673 C C . LEU A 1 234 ? 13.753 2.766 4.331 1.00 83.50 234 LEU A C 1
ATOM 1675 O O . LEU A 1 234 ? 14.560 3.375 3.640 1.00 83.50 234 LEU A O 1
ATOM 1679 N N . LEU A 1 235 ? 12.621 2.261 3.831 1.00 84.12 235 LEU A N 1
ATOM 1680 C CA . LEU A 1 235 ? 12.212 2.409 2.428 1.00 84.12 235 LEU A CA 1
ATOM 1681 C C . LEU A 1 235 ? 11.696 3.814 2.105 1.00 84.12 235 LEU A C 1
ATOM 1683 O O . LEU A 1 235 ? 11.886 4.300 0.996 1.00 84.12 235 LEU A O 1
ATOM 1687 N N . ALA A 1 236 ? 11.026 4.465 3.051 1.00 83.31 236 ALA A N 1
ATOM 1688 C CA . ALA A 1 236 ? 10.560 5.834 2.906 1.00 83.31 236 ALA A CA 1
ATOM 1689 C C . ALA A 1 236 ? 10.716 6.567 4.241 1.00 83.31 236 ALA A C 1
ATOM 1691 O O . ALA A 1 236 ? 9.840 6.466 5.103 1.00 83.31 236 ALA A O 1
ATOM 1692 N N . PRO A 1 237 ? 11.782 7.362 4.409 1.00 73.06 237 PRO A N 1
ATOM 1693 C CA . PRO A 1 237 ? 11.977 8.172 5.607 1.00 73.06 237 PRO A CA 1
ATOM 1694 C C . PRO A 1 237 ? 10.770 9.062 5.927 1.00 73.06 237 PRO A C 1
ATOM 1696 O O . PRO A 1 237 ? 10.381 9.199 7.086 1.00 73.06 237 PRO A O 1
ATOM 1699 N N . ASP A 1 238 ? 10.108 9.604 4.900 1.00 69.75 238 ASP A N 1
ATOM 1700 C CA . ASP A 1 238 ? 8.905 10.425 5.069 1.00 69.75 238 ASP A CA 1
ATOM 1701 C C . ASP A 1 238 ? 7.697 9.625 5.597 1.00 69.75 238 ASP A C 1
ATOM 1703 O O . ASP A 1 238 ? 6.806 10.199 6.231 1.00 69.75 238 ASP A O 1
ATOM 1707 N N . ALA A 1 239 ? 7.671 8.294 5.436 1.00 63.19 239 ALA A N 1
ATOM 1708 C CA . ALA A 1 239 ? 6.645 7.448 6.048 1.00 63.19 239 ALA A CA 1
ATOM 1709 C C . ALA A 1 239 ? 6.702 7.508 7.580 1.00 63.19 239 ALA A C 1
ATOM 1711 O O . ALA A 1 239 ? 5.666 7.362 8.231 1.00 63.19 239 ALA A O 1
ATOM 1712 N N . LEU A 1 240 ? 7.866 7.806 8.171 1.00 62.38 240 LEU A N 1
ATOM 1713 C CA . LEU A 1 240 ? 7.976 8.051 9.607 1.00 62.38 240 LEU A CA 1
ATOM 1714 C C . LEU A 1 240 ? 7.105 9.236 10.036 1.00 62.38 240 LEU A C 1
ATOM 1716 O O . LEU A 1 240 ? 6.449 9.157 11.073 1.00 62.38 240 LEU A O 1
ATOM 1720 N N . LEU A 1 241 ? 7.039 10.308 9.239 1.00 62.88 241 LEU A N 1
ATOM 1721 C CA . LEU A 1 241 ? 6.214 11.480 9.549 1.00 62.88 241 LEU A CA 1
ATOM 1722 C C . LEU A 1 241 ? 4.730 11.122 9.516 1.00 62.88 241 LEU A C 1
ATOM 1724 O O . LEU A 1 241 ? 3.991 11.496 10.422 1.00 62.88 241 LEU A O 1
ATOM 1728 N N . LEU A 1 242 ? 4.298 10.353 8.516 1.00 66.69 242 LEU A N 1
ATOM 1729 C CA . LEU A 1 242 ? 2.915 9.878 8.396 1.00 66.69 242 LEU A CA 1
ATOM 1730 C C . LEU A 1 242 ? 2.533 8.927 9.536 1.00 66.69 242 LEU A C 1
ATOM 1732 O O . LEU A 1 242 ? 1.464 9.063 10.132 1.00 66.69 242 LEU A O 1
ATOM 1736 N N . LEU A 1 243 ? 3.413 7.985 9.878 1.00 65.25 243 LEU A N 1
ATOM 1737 C CA . LEU A 1 243 ? 3.178 7.027 10.958 1.00 65.25 243 LEU A CA 1
ATOM 1738 C C . LEU A 1 243 ? 3.113 7.718 12.319 1.00 65.25 243 LEU A C 1
ATOM 1740 O O . LEU A 1 243 ? 2.231 7.418 13.120 1.00 65.25 243 LEU A O 1
ATOM 1744 N N . THR A 1 244 ? 4.014 8.659 12.580 1.00 64.88 244 THR A N 1
ATOM 1745 C CA . THR A 1 244 ? 4.068 9.384 13.857 1.00 64.88 244 THR A CA 1
ATOM 1746 C C . THR A 1 244 ? 2.942 10.399 13.995 1.00 64.88 244 THR A C 1
ATOM 1748 O O . THR A 1 244 ? 2.346 10.464 15.066 1.00 64.88 244 THR A O 1
ATOM 1751 N N . THR A 1 245 ? 2.565 11.121 12.933 1.00 65.50 245 THR A N 1
ATOM 1752 C CA . THR A 1 245 ? 1.384 12.009 12.948 1.00 65.50 245 THR A CA 1
ATOM 1753 C C . THR A 1 245 ? 0.082 11.222 13.066 1.00 65.50 245 THR A C 1
ATOM 1755 O O . THR A 1 245 ? -0.777 11.576 13.876 1.00 65.50 245 THR A O 1
ATOM 1758 N N . GLY A 1 246 ? -0.051 10.109 12.340 1.00 66.81 246 GLY A N 1
ATOM 1759 C CA . GLY A 1 246 ? -1.194 9.205 12.457 1.00 66.81 246 GLY A CA 1
ATOM 1760 C C . GLY A 1 246 ? -1.309 8.590 13.854 1.00 66.81 246 GLY A C 1
ATOM 1761 O O . GLY A 1 246 ? -2.395 8.579 14.439 1.00 66.81 246 GLY A O 1
ATOM 1762 N N . LEU A 1 247 ? -0.191 8.138 14.431 1.00 67.00 247 LEU A N 1
ATOM 1763 C CA . LEU A 1 247 ? -0.145 7.598 15.791 1.00 67.00 247 LEU A CA 1
ATOM 1764 C C . LEU A 1 247 ? -0.430 8.680 16.836 1.00 67.00 247 LEU A C 1
ATOM 1766 O O . LEU A 1 247 ? -1.220 8.440 17.746 1.00 67.00 247 LEU A O 1
ATOM 1770 N N . ALA A 1 248 ? 0.135 9.879 16.685 1.00 64.56 248 ALA A N 1
ATOM 1771 C CA . ALA A 1 248 ? -0.162 11.030 17.532 1.00 64.56 248 ALA A CA 1
ATOM 1772 C C . ALA A 1 248 ? -1.663 11.355 17.510 1.00 64.56 248 ALA A C 1
ATOM 1774 O O . ALA A 1 248 ? -2.280 11.459 18.570 1.00 64.56 248 ALA A O 1
ATOM 1775 N N . GLY A 1 249 ? -2.282 11.406 16.326 1.00 63.97 249 GLY A N 1
ATOM 1776 C CA . GLY A 1 249 ? -3.729 11.586 16.174 1.00 63.97 249 GLY A CA 1
ATOM 1777 C C . GLY A 1 249 ? -4.548 10.452 16.805 1.00 63.97 249 GLY A C 1
ATOM 1778 O O . GLY A 1 249 ? -5.552 10.696 17.480 1.00 63.97 249 GLY A O 1
ATOM 1779 N N . ALA A 1 250 ? -4.110 9.199 16.663 1.00 65.12 250 ALA A N 1
ATOM 1780 C CA . ALA A 1 250 ? -4.766 8.042 17.277 1.00 65.12 250 ALA A CA 1
ATOM 1781 C C . ALA A 1 250 ? -4.665 8.044 18.817 1.00 65.12 250 ALA A C 1
ATOM 1783 O O . ALA A 1 250 ? -5.602 7.632 19.511 1.00 65.12 250 ALA A O 1
ATOM 1784 N N . VAL A 1 251 ? -3.542 8.524 19.358 1.00 67.94 251 VAL A N 1
ATOM 1785 C CA . VAL A 1 251 ? -3.321 8.712 20.798 1.00 67.94 251 VAL A CA 1
ATOM 1786 C C . VAL A 1 251 ? -4.169 9.873 21.323 1.00 67.94 251 VAL A C 1
ATOM 1788 O O . VAL A 1 251 ? -4.862 9.698 22.326 1.00 67.94 251 VAL A O 1
ATOM 1791 N N . LEU A 1 252 ? -4.197 11.010 20.618 1.00 65.50 252 LEU A N 1
ATOM 1792 C CA . LEU A 1 252 ? -5.025 12.184 20.935 1.00 65.50 252 LEU A CA 1
ATOM 1793 C C . LEU A 1 252 ? -6.520 11.840 20.974 1.00 65.50 252 LEU A C 1
ATOM 1795 O O . LEU A 1 252 ? -7.209 12.180 21.933 1.00 65.50 252 LEU A O 1
ATOM 1799 N N . THR A 1 253 ? -7.008 11.087 19.987 1.00 69.94 253 THR A N 1
ATOM 1800 C CA . THR A 1 253 ? -8.414 10.637 19.917 1.00 69.94 253 THR A CA 1
ATOM 1801 C C . THR A 1 253 ? -8.752 9.512 20.900 1.00 69.94 253 THR A C 1
ATOM 1803 O O . THR A 1 253 ? -9.903 9.089 20.989 1.00 69.94 253 THR A O 1
ATOM 1806 N N . GLY A 1 254 ? -7.768 9.001 21.646 1.00 57.31 254 GLY A N 1
ATOM 1807 C CA . GLY A 1 254 ? -7.975 7.990 22.678 1.00 57.31 254 GLY A CA 1
ATOM 1808 C C . GLY A 1 254 ? -8.293 6.585 22.186 1.00 57.31 254 GLY A C 1
ATOM 1809 O O . GLY A 1 254 ? -8.626 5.720 22.997 1.00 57.31 254 GLY A O 1
ATOM 1810 N N . ARG A 1 255 ? -8.148 6.333 20.883 1.00 62.38 255 ARG A N 1
ATOM 1811 C CA . ARG A 1 255 ? -8.432 5.028 20.270 1.00 62.38 255 ARG A CA 1
ATOM 1812 C C . ARG A 1 255 ? -7.376 3.970 20.584 1.00 62.38 255 ARG A C 1
ATOM 1814 O O . ARG A 1 255 ? -7.689 2.786 20.548 1.00 62.38 255 ARG A O 1
ATOM 1821 N N . VAL A 1 256 ? -6.150 4.385 20.913 1.00 59.56 256 VAL A N 1
ATOM 1822 C CA . VAL A 1 256 ? -5.043 3.466 21.241 1.00 59.56 256 VAL A CA 1
ATOM 1823 C C . VAL A 1 256 ? -5.178 2.909 22.660 1.00 59.56 256 VAL A C 1
ATOM 1825 O O . VAL A 1 256 ? -5.054 1.703 22.859 1.00 59.56 256 VAL A O 1
ATOM 1828 N N . ARG A 1 257 ? -5.464 3.768 23.650 1.00 58.31 257 ARG A N 1
ATOM 1829 C CA . ARG A 1 257 ? -5.755 3.369 25.037 1.00 58.31 257 ARG A CA 1
ATOM 1830 C C . ARG A 1 257 ? -6.795 4.298 25.671 1.00 58.31 257 ARG A C 1
ATOM 1832 O O . ARG A 1 257 ? -6.434 5.392 26.118 1.00 58.31 257 ARG A O 1
ATOM 1839 N N . PRO A 1 258 ? -8.069 3.870 25.755 1.00 59.94 258 PRO A N 1
ATOM 1840 C CA . PRO A 1 258 ? -9.170 4.684 26.274 1.00 59.94 258 PRO A CA 1
ATOM 1841 C C . PRO A 1 258 ? -8.958 5.183 27.709 1.00 59.94 258 PRO A C 1
ATOM 1843 O O . PRO A 1 258 ? -9.405 6.276 28.028 1.00 59.94 258 PRO A O 1
ATOM 1846 N N . GLY A 1 259 ? -8.223 4.430 28.536 1.00 67.25 259 GLY A N 1
ATOM 1847 C CA . GLY A 1 259 ? -7.981 4.746 29.949 1.00 67.25 259 GLY A CA 1
ATOM 1848 C C . GLY A 1 259 ? -6.805 5.683 30.249 1.00 67.25 259 GLY A C 1
ATOM 1849 O O . GLY A 1 259 ? -6.485 5.881 31.414 1.00 67.25 259 GLY A O 1
ATOM 1850 N N . TRP A 1 260 ? -6.113 6.226 29.243 1.00 69.81 260 TRP A N 1
ATOM 1851 C CA . TRP A 1 260 ? -5.021 7.176 29.485 1.00 69.81 260 TRP A CA 1
ATOM 1852 C C . TRP A 1 260 ? -5.537 8.598 29.746 1.00 69.81 260 TRP A C 1
ATOM 1854 O O . TRP A 1 260 ? -6.389 9.065 28.985 1.00 69.81 260 TRP A O 1
ATOM 1864 N N . PRO A 1 261 ? -4.995 9.313 30.753 1.00 74.44 261 PRO A N 1
ATOM 1865 C CA . PRO A 1 261 ? -5.363 10.699 31.009 1.00 74.44 261 PRO A CA 1
ATOM 1866 C C . PRO A 1 261 ? -4.908 11.604 29.852 1.00 74.44 261 PRO A C 1
ATOM 1868 O O . PRO A 1 261 ? -3.850 11.393 29.253 1.00 74.44 261 PRO A O 1
ATOM 1871 N N . ALA A 1 262 ? -5.708 12.627 29.542 1.00 69.75 262 ALA A N 1
ATOM 1872 C CA . ALA A 1 262 ? -5.456 13.585 28.461 1.00 69.75 262 ALA A CA 1
ATOM 1873 C C . ALA A 1 262 ? -4.026 14.181 28.433 1.00 69.75 262 ALA A C 1
ATOM 1875 O O . ALA A 1 262 ? -3.429 14.168 27.355 1.00 69.75 262 ALA A O 1
ATOM 1876 N N . PRO A 1 263 ? -3.412 14.621 29.554 1.00 69.69 263 PRO A N 1
ATOM 1877 C CA . PRO A 1 263 ? -2.049 15.168 29.524 1.00 69.69 263 PRO A CA 1
ATOM 1878 C C . PRO A 1 263 ? -0.989 14.140 29.101 1.00 69.69 263 PRO A C 1
ATOM 1880 O O . PRO A 1 263 ? -0.064 14.481 28.368 1.00 69.69 263 PRO A O 1
ATOM 1883 N N . LEU A 1 264 ? -1.148 12.865 29.479 1.00 69.56 264 LEU A N 1
ATOM 1884 C CA . LEU A 1 264 ? -0.239 11.789 29.066 1.00 69.56 264 LEU A CA 1
ATOM 1885 C C . LEU A 1 264 ? -0.344 11.529 27.555 1.00 69.56 264 LEU A C 1
ATOM 1887 O O . LEU A 1 264 ? 0.665 11.322 26.886 1.00 69.56 264 LEU A O 1
ATOM 1891 N N . ARG A 1 265 ? -1.561 11.582 26.999 1.00 64.25 265 ARG A N 1
ATOM 1892 C CA . ARG A 1 265 ? -1.792 11.439 25.552 1.00 64.25 265 ARG A CA 1
ATOM 1893 C C . ARG A 1 265 ? -1.137 12.563 24.758 1.00 64.25 265 ARG A C 1
ATOM 1895 O O . ARG A 1 265 ? -0.482 12.285 23.758 1.00 64.25 265 ARG A O 1
ATOM 1902 N N . VAL A 1 266 ? -1.291 13.804 25.218 1.00 66.00 266 VAL A N 1
ATOM 1903 C CA . VAL A 1 266 ? -0.671 14.980 24.590 1.00 66.00 266 VAL A CA 1
ATOM 1904 C C . VAL A 1 266 ? 0.854 14.897 24.684 1.00 66.00 266 VAL A C 1
ATOM 1906 O O . VAL A 1 266 ? 1.526 15.115 23.682 1.00 66.00 266 VAL A O 1
ATOM 1909 N N . GLY A 1 267 ? 1.400 14.493 25.836 1.00 63.66 267 GLY A N 1
ATOM 1910 C CA . GLY A 1 267 ? 2.842 14.302 26.014 1.00 63.66 267 GLY A CA 1
ATOM 1911 C C . GLY A 1 267 ? 3.425 13.241 25.078 1.00 63.66 267 GLY A C 1
ATOM 1912 O O . GLY A 1 267 ? 4.409 13.498 2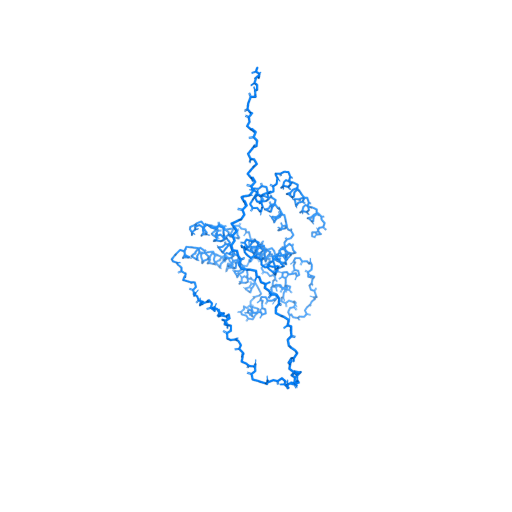4.392 1.00 63.66 267 GLY A O 1
ATOM 1913 N N . VAL A 1 268 ? 2.783 12.072 24.971 1.00 67.38 268 VAL A N 1
ATOM 1914 C CA . VAL A 1 268 ? 3.223 11.004 24.054 1.00 67.38 268 VAL A CA 1
ATOM 1915 C C . VAL A 1 268 ? 3.102 11.438 22.591 1.00 67.38 268 VAL A C 1
ATOM 1917 O O . VAL A 1 268 ? 4.016 11.192 21.807 1.00 67.38 268 VAL A O 1
ATOM 1920 N N . ALA A 1 269 ? 2.015 12.118 22.218 1.00 62.62 269 ALA A N 1
ATOM 1921 C CA . ALA A 1 269 ? 1.835 12.659 20.871 1.00 62.62 269 ALA A CA 1
ATOM 1922 C C . ALA A 1 269 ? 2.911 13.704 20.517 1.00 62.62 269 ALA A C 1
ATOM 1924 O O . ALA A 1 269 ? 3.461 13.663 19.417 1.00 62.62 269 ALA A O 1
ATOM 1925 N N . ALA A 1 270 ? 3.256 14.591 21.456 1.00 63.56 270 ALA A N 1
ATOM 1926 C CA . ALA A 1 270 ? 4.302 15.594 21.279 1.00 63.56 270 ALA A CA 1
ATOM 1927 C C . ALA A 1 270 ? 5.694 14.956 21.145 1.00 63.56 270 ALA A C 1
ATOM 1929 O O . ALA A 1 270 ? 6.446 15.320 20.246 1.00 63.56 270 ALA A O 1
ATOM 1930 N N . VAL A 1 271 ? 6.016 13.956 21.973 1.00 71.31 271 VAL A N 1
ATOM 1931 C CA . VAL A 1 271 ? 7.291 13.221 21.888 1.00 71.31 271 VAL A CA 1
ATOM 1932 C C . VAL A 1 271 ? 7.411 12.471 20.561 1.00 71.31 271 VAL A C 1
ATOM 1934 O O . VAL A 1 271 ? 8.462 12.527 19.927 1.00 71.31 271 VAL A O 1
ATOM 1937 N N . LEU A 1 272 ? 6.339 11.819 20.100 1.00 67.12 272 LEU A N 1
ATOM 1938 C CA . LEU A 1 272 ? 6.324 11.140 18.801 1.00 67.12 272 LEU A CA 1
ATOM 1939 C C . LEU A 1 272 ? 6.517 12.119 17.638 1.00 67.12 272 LEU A C 1
ATOM 1941 O O . LEU A 1 272 ? 7.269 11.814 16.716 1.00 67.12 272 LEU A O 1
ATOM 1945 N N . ALA A 1 273 ? 5.887 13.295 17.693 1.00 59.66 273 ALA A N 1
ATOM 1946 C CA . ALA A 1 273 ? 6.050 14.332 16.676 1.00 59.66 273 ALA A CA 1
ATOM 1947 C C . ALA A 1 273 ? 7.480 14.905 16.656 1.00 59.66 273 ALA A C 1
ATOM 1949 O O . ALA A 1 273 ? 8.075 15.033 15.587 1.00 59.66 273 ALA A O 1
ATOM 1950 N N . VAL A 1 274 ? 8.064 15.189 17.825 1.00 65.94 274 VAL A N 1
ATOM 1951 C CA . VAL A 1 274 ? 9.448 15.685 17.941 1.00 65.94 274 VAL A CA 1
ATOM 1952 C C . VAL A 1 274 ? 10.455 14.631 17.482 1.00 65.94 274 VAL A C 1
ATOM 1954 O O . VAL A 1 274 ? 11.379 14.962 16.744 1.00 65.94 274 VAL A O 1
ATOM 1957 N N . ALA A 1 275 ? 10.260 13.361 17.847 1.00 63.44 275 ALA A N 1
ATOM 1958 C CA . ALA A 1 275 ? 11.111 12.265 17.390 1.00 63.44 275 ALA A CA 1
ATOM 1959 C C . ALA A 1 275 ? 11.063 12.108 15.862 1.00 63.44 275 ALA A C 1
ATOM 1961 O O . ALA A 1 275 ? 12.099 11.917 15.230 1.00 63.44 275 ALA A O 1
ATOM 1962 N N . ALA A 1 276 ? 9.884 12.257 15.253 1.00 60.34 276 ALA A N 1
ATOM 1963 C CA . ALA A 1 276 ? 9.723 12.200 13.802 1.00 60.34 276 ALA A CA 1
ATOM 1964 C C . ALA A 1 276 ? 10.475 13.325 13.081 1.00 60.34 276 ALA A C 1
ATOM 1966 O O . ALA A 1 276 ? 11.179 13.082 12.101 1.00 60.34 276 ALA A O 1
ATOM 1967 N N . VAL A 1 277 ? 10.344 14.555 13.590 1.00 60.81 277 VAL A N 1
ATOM 1968 C CA . VAL A 1 277 ? 11.042 15.731 13.054 1.00 60.81 277 VAL A CA 1
ATOM 1969 C C . VAL A 1 277 ? 12.552 15.592 13.246 1.00 60.81 277 VAL A C 1
ATOM 1971 O O . VAL A 1 277 ? 13.305 15.844 12.310 1.00 60.81 277 VAL A O 1
ATOM 1974 N N . GLY A 1 278 ? 12.998 15.128 14.415 1.00 63.38 278 GLY A N 1
ATOM 1975 C CA . GLY A 1 278 ? 14.413 14.905 14.713 1.00 63.38 278 GLY A CA 1
ATOM 1976 C C . GLY A 1 278 ? 15.056 13.869 13.792 1.00 63.38 278 GLY A C 1
ATOM 1977 O O . GLY A 1 278 ? 16.107 14.132 13.217 1.00 63.38 278 GLY A O 1
ATOM 1978 N N . VAL A 1 279 ? 14.399 12.726 13.574 1.00 61.94 279 VAL A N 1
ATOM 1979 C CA . VAL A 1 279 ? 14.906 11.687 12.662 1.00 61.94 279 VAL A CA 1
ATOM 1980 C C . VAL A 1 279 ? 14.943 12.183 11.213 1.00 61.94 279 VAL A C 1
ATOM 1982 O O . VAL A 1 279 ? 15.920 11.927 10.514 1.00 61.94 279 VAL A O 1
ATOM 1985 N N . ARG A 1 280 ? 13.942 12.961 10.774 1.00 62.19 280 ARG A N 1
ATOM 1986 C CA . ARG A 1 280 ? 13.945 13.578 9.436 1.00 62.19 280 ARG A CA 1
ATOM 1987 C C . ARG A 1 280 ? 15.122 14.536 9.234 1.00 62.19 280 ARG A C 1
ATOM 1989 O O . ARG A 1 280 ? 15.654 14.620 8.135 1.00 62.19 280 ARG A O 1
ATOM 1996 N N . LEU A 1 281 ? 15.508 15.274 10.273 1.00 63.31 281 LEU A N 1
ATOM 1997 C CA . LEU A 1 281 ? 16.621 16.224 10.208 1.00 63.31 281 LEU A CA 1
ATOM 1998 C C . LEU A 1 281 ? 17.996 15.539 10.238 1.00 63.31 281 LEU A C 1
ATOM 2000 O O . LEU A 1 281 ? 18.965 16.139 9.784 1.00 63.31 281 LEU A O 1
ATOM 2004 N N . LEU A 1 282 ? 18.085 14.309 10.757 1.00 61.72 282 LEU A N 1
ATOM 2005 C CA . LEU A 1 282 ? 19.340 13.553 10.849 1.00 61.72 282 LEU A CA 1
ATOM 2006 C C . LEU A 1 282 ? 19.623 12.646 9.643 1.00 61.72 282 LEU A C 1
ATOM 2008 O O . LEU A 1 282 ? 20.770 12.238 9.465 1.00 61.72 282 LEU A O 1
ATOM 2012 N N . LEU A 1 283 ? 18.620 12.301 8.832 1.00 54.28 283 LEU A N 1
ATOM 2013 C CA . LEU A 1 283 ? 18.826 11.454 7.657 1.00 54.28 283 LEU A CA 1
ATOM 2014 C C . LEU A 1 283 ? 19.397 12.286 6.491 1.00 54.28 283 LEU A C 1
ATOM 2016 O O . LEU A 1 283 ? 18.792 13.297 6.120 1.00 54.28 283 LEU A O 1
ATOM 2020 N N . PRO A 1 284 ? 20.555 11.898 5.917 1.00 50.59 284 PRO A N 1
ATOM 2021 C CA . PRO A 1 284 ? 21.108 12.567 4.745 1.00 50.59 284 PRO A CA 1
ATOM 2022 C C . PRO A 1 284 ? 20.148 12.411 3.561 1.00 50.59 284 PRO A C 1
ATOM 2024 O O . PRO A 1 284 ? 19.549 11.350 3.383 1.00 50.59 284 PRO A O 1
ATOM 2027 N N . ARG A 1 285 ? 19.978 13.501 2.808 1.00 51.19 285 ARG A N 1
ATOM 2028 C CA . ARG A 1 285 ? 19.151 13.552 1.597 1.00 51.19 285 ARG A CA 1
ATOM 2029 C C . ARG A 1 285 ? 19.812 12.825 0.441 1.00 51.19 285 ARG A C 1
ATOM 2031 O O . ARG A 1 285 ? 21.054 12.938 0.334 1.00 51.19 285 ARG A O 1
#

Secondary structure (DSSP, 8-state):
-------------PPPPPPS-PPP----PPPP----------GGG----------------------GGGHHHHHHHHHHHHHHHHHHTSSPPTTTTTTHHHHHHHHTT-SPP-TTSHHHHHHHHHHHHHHHHTHHHHSSSHHHHHHHHHHHHHHHHHHHHHHHHHHTT--HHHHHHHHHHHHHHHHHS-HHHHSSTHHHHHHHHHHHHHHHT-SS--HHHHHHHHHHHHHHHHH-HHHHHHHHHHHHHHHHTTSS-TTS-HHHHHHHHHHHHHHHHHHHHHS--

Sequence (285 aa):
MPDPRAGVTASTAGPDPLPPGLPQYTPRHAQPEPEPKPDAPSVADLSPSAGPRPRHRAGGSRLPRIGADALWPLAAVVAVALAGARTLGGLPLPDDGALTDPAFRLLRGGTAVSLLSPDGLAAVHTAVYATVTRAFSRHDTLTGAGREMLLVLLVVSALLVWRTSRRLGLGDPAAAAAVLAFGAVPLLVPAHAVSAPAAFAVDWALLACRLALARRSAPATWTVAAIAVLLAVLLAPDALLLLTTGLAGAVLTGRVRPGWPAPLRVGVAAVLAVAAVGVRLLLPR

pLDDT: mean 76.29, std 15.55, range [43.44, 97.75]

Radius of gyration: 34.56 Å; chains: 1; bounding box: 58×83×99 Å